Protein 4I3F (pdb70)

Nearest PDB structures (foldseek):
  4i3f-assembly1_A  TM=1.004E+00  e=1.328E-62  Cycloclasticus sp. P1
  1iuo-assembly1_A  TM=9.550E-01  e=7.834E-30  Pseudomonas fluorescens
  2d0d-assembly1_A-2  TM=9.574E-01  e=2.561E-29  Pseudomonas fluorescens
  1c4x-assembly1_A  TM=9.479E-01  e=3.246E-29  Rhodococcus jostii RHA1
  1ehy-assembly2_B  TM=7.439E-01  e=4.526E-16  Agrobacterium tumefaciens

Radius of gyration: 17.18 Å; Cα contacts (8 Å, |Δi|>4): 608; chains: 1; bounding box: 47×42×42 Å

CATH classification: 3.40.50.1820

Organism: Cycloclasticus sp. (strain P1) (NCBI:txid385025)

Foldseek 3Di:
DKDWDWDDQPPWTKIKIKALQVADAAEEEEEAQFQQDFQCVQCVLLHVLLSVHHIYITIGFELHDPNDDPDFAFAQLVSLVRRLSRVVSVCVRVVQQAHAYEAAADRLLSVLVNCLPPVRRYAEYEYFLYQAADDDFFPLQQCGLVVVVPPDLVSSLVNQCQQWLHSCLVDDDSSVVSVVSRVSSPDCSRPVNSCRNQVVGRNSNSVSSHDDLVSLLPSAHQYEYEYECSERGRHPVRSVVSPVRHPRYDYYYDYSTYRSNCSRVVVVVSVVVSCVVVCVPPD

Solvent-accessible surface area: 11330 Å² total; per-residue (Å²): 122,76,97,76,45,104,30,132,0,46,80,20,84,0,36,0,1,11,5,13,57,119,76,152,45,7,0,0,1,0,0,2,8,13,14,18,8,43,0,56,47,5,0,85,88,1,2,85,49,1,16,107,76,16,22,0,0,0,0,4,0,0,1,5,15,121,0,46,23,81,94,56,38,93,19,8,55,96,0,2,72,31,0,3,84,2,0,11,32,0,0,83,51,69,69,23,113,87,0,10,0,0,0,0,6,0,0,0,0,0,0,0,9,0,3,47,101,45,63,96,23,7,81,31,0,0,0,0,0,0,0,0,0,67,30,80,58,31,94,0,7,44,89,3,10,41,7,12,143,115,39,42,104,124,30,4,50,66,3,6,35,75,12,9,98,58,38,77,85,37,30,167,77,31,54,41,41,1,36,139,87,37,112,56,3,58,93,90,97,9,66,107,17,4,63,10,0,8,61,43,19,5,131,146,0,0,63,30,0,45,6,58,68,104,62,0,71,114,2,74,19,78,0,5,0,0,0,0,117,57,18,54,4,0,33,33,109,2,0,102,52,0,60,111,58,3,81,58,18,75,58,72,48,21,70,97,0,2,4,32,0,1,13,16,50,60,163,47,1,10,49,24,1,37,61,3,12,63,22,120,78,81,192

InterPro domains:
  IPR000073 Alpha/beta hydrolase fold-1 [PF00561] (26-264)
  IPR000073 Alpha/beta hydrolase fold-1 [PR00111] (52-67)
  IPR000073 Alpha/beta hydrolase fold-1 [PR00111] (100-113)
  IPR000073 Alpha/beta hydrolase fold-1 [PR00111] (114-127)
  IPR000073 Alpha/beta hydrolase fold-1 [PR00111] (222-236)
  IPR029058 Alpha/Beta hydrolase fold [G3DSA:3.40.50.1820] (1-282)
  IPR029058 Alpha/Beta hydrolase fold [SSF53474] (4-276)
  IPR050266 AB hydrolase superfamily [PTHR43798] (18-277)

Secondary structure (DSSP, 8-state):
--EEEEEEETTEEEEEEEE-TT-SSEEEEE---STT--HHHHHTTHHHHHTTTSEEEEEPPTTSTT---SS--SSHHHHHHHHHHHHHHHHHHTT-S-EEEEEETHHHHHHHHHHHH-GGGEEEEEEES---S--PPPHHHHHHHTGGGS--HHHHHHHHHHT-SSGGGG-S-HHHHHHHHHHHHHSHHHHHHHHHHTTT-HHHHHHHHPPPHHHHHT--S-EEEEEETT-SSS-THHHHHHHHH-TTEEEEEESS--S-HHHHTHHHHHHHHHHHHHTTT--

B-factor: mean 22.54, std 12.84, range [6.07, 80.58]

Sequence (283 aa):
GMQTSNIQTGSFNTFLNEAGTDKDTSILLLHGSGPGANAMSNWQYALLPFLAEENYHCLAPDIAGFGLSQQHNCPPNGTSHWIDIWVQQQIDLLDAKGIEQTHIVGNSMMGGGVTLHLLNRHPERFKKAVLMGPVGAPFAPTEGLTKGWEFYKDPSKEEALEYLITKFLFDPSLLLGNNDIASIAAQRFDNVMKDEVRLQFEAMFSGGTKKGIDAFVLSDDELNNISHQMLVTHAREDFFIPLNNAYYLIDRIPNAQLHVFDHCGHWVQIEKKKAFNNLTKLFFDGMFDD

Structure (mmCIF, N/CA/C/O backbone):
data_4I3F
#
_entry.id   4I3F
#
_cell.length_a   81.543
_cell.length_b   49.691
_cell.length_c   67.995
_cell.angle_alpha   90.00
_cell.angle_beta   105.89
_cell.angle_gamma   90.00
#
_symmetry.space_group_name_H-M   'C 1 2 1'
#
loop_
_entity.id
_entity.type
_entity.pdbx_description
1 polymer 'serine hydrolase CCSP0084'
2 non-polymer 'CHLORIDE ION'
3 non-polymer 'SODIUM ION'
4 non-polymer DI(HYDROXYETHYL)ETHER
5 water water
#
loop_
_atom_site.group_PDB
_atom_site.id
_atom_site.type_symbol
_atom_site.label_atom_id
_atom_site.label_alt_id
_atom_site.label_comp_id
_atom_site.label_asym_id
_atom_site.label_entity_id
_atom_site.label_seq_id
_atom_site.pdbx_PDB_ins_code
_atom_site.Cartn_x
_atom_site.Cartn_y
_atom_site.Cartn_z
_atom_site.occupancy
_atom_site.B_iso_or_equiv
_atom_site.auth_seq_id
_atom_site.auth_comp_id
_atom_site.auth_asym_id
_atom_site.auth_atom_id
_atom_site.pdbx_PDB_model_num
ATOM 1 N N . GLY A 1 21 ? -27.371 14.616 16.807 1.00 45.70 0 GLY A N 1
ATOM 2 C CA . GLY A 1 21 ? -25.989 14.283 17.100 1.00 46.05 0 GLY A CA 1
ATOM 3 C C . GLY A 1 21 ? -25.590 12.968 16.459 1.00 45.08 0 GLY A C 1
ATOM 4 O O . GLY A 1 21 ? -24.487 12.462 16.681 1.00 50.66 0 GLY A O 1
ATOM 5 N N . MET A 1 22 ? -26.498 12.400 15.672 1.00 41.67 1 MET A N 1
ATOM 6 C CA . MET A 1 22 ? -26.213 11.157 14.966 1.00 42.10 1 MET A CA 1
ATOM 7 C C . MET A 1 22 ? -26.853 11.153 13.585 1.00 44.80 1 MET A C 1
ATOM 8 O O . MET A 1 22 ? -27.998 11.576 13.416 1.00 47.65 1 MET A O 1
ATOM 13 N N . GLN A 1 23 ? -26.104 10.666 12.602 1.00 33.10 2 GLN A N 1
ATOM 14 C CA . GLN A 1 23 ? -26.568 10.630 11.229 1.00 30.92 2 GLN A CA 1
ATOM 15 C C . GLN A 1 23 ? -26.803 9.185 10.817 1.00 24.55 2 GLN A C 1
ATOM 16 O O . GLN A 1 23 ? -26.125 8.275 11.286 1.00 28.33 2 GLN A O 1
ATOM 22 N N . THR A 1 24 ? -27.781 8.977 9.947 1.00 22.76 3 THR A N 1
ATOM 23 C CA . THR A 1 24 ? -27.978 7.676 9.336 1.00 18.94 3 THR A CA 1
ATOM 24 C C . THR A 1 24 ? -27.895 7.831 7.825 1.00 23.86 3 THR A C 1
ATOM 25 O O . THR A 1 24 ? -28.171 8.906 7.278 1.00 24.28 3 THR A O 1
ATOM 29 N N . SER A 1 25 ? -27.500 6.758 7.154 1.00 18.14 4 SER A N 1
ATOM 30 C CA . SER A 1 25 ? -27.461 6.747 5.703 1.00 19.35 4 SER A CA 1
ATOM 31 C C . SER A 1 25 ? -27.605 5.312 5.233 1.00 21.18 4 SER A C 1
ATOM 32 O O . SER A 1 25 ? -27.453 4.373 6.014 1.00 21.21 4 SER A O 1
ATOM 35 N N . ASN A 1 26 ? -27.942 5.151 3.961 1.00 21.59 5 ASN A N 1
ATOM 36 C CA . ASN A 1 26 ? -27.910 3.857 3.316 1.00 22.85 5 ASN A CA 1
ATOM 37 C C . ASN A 1 26 ? -26.807 3.921 2.284 1.00 25.89 5 ASN A C 1
ATOM 38 O O . ASN A 1 26 ? -26.813 4.791 1.407 1.00 33.03 5 ASN A O 1
ATOM 43 N N . ILE A 1 27 ? -25.842 3.019 2.401 1.00 21.90 6 ILE A N 1
ATOM 44 C CA . ILE A 1 27 ? -24.650 3.102 1.580 1.00 20.35 6 ILE A CA 1
ATOM 45 C C . ILE A 1 27 ? -24.407 1.778 0.864 1.00 17.52 6 ILE A C 1
ATOM 46 O O . ILE A 1 27 ? -24.512 0.707 1.463 1.00 16.06 6 ILE A O 1
ATOM 51 N N . GLN A 1 28 ? -24.120 1.856 -0.431 1.00 18.26 7 GLN A N 1
ATOM 52 C CA . GLN A 1 28 ? -23.925 0.644 -1.216 1.00 16.34 7 GLN A CA 1
ATOM 53 C C . GLN A 1 28 ? -22.650 -0.076 -0.794 1.00 18.51 7 GLN A C 1
ATOM 54 O O . GLN A 1 28 ? -21.565 0.503 -0.807 1.00 22.42 7 GLN A O 1
ATOM 60 N N . THR A 1 29 ? -22.784 -1.343 -0.414 1.00 16.07 8 THR A N 1
ATOM 61 C CA . THR A 1 29 ? -21.632 -2.149 -0.049 1.00 14.16 8 THR A CA 1
ATOM 62 C C . THR A 1 29 ? -21.708 -3.428 -0.857 1.00 15.69 8 THR A C 1
ATOM 63 O O . THR A 1 29 ? -22.362 -4.394 -0.448 1.00 14.99 8 THR A O 1
ATOM 67 N N . GLY A 1 30 ? -21.059 -3.425 -2.015 1.00 17.38 9 GLY A N 1
ATOM 68 C CA . GLY A 1 30 ? -21.144 -4.559 -2.917 1.00 17.86 9 GLY A CA 1
ATOM 69 C C . GLY A 1 30 ? -22.528 -4.684 -3.530 1.00 20.95 9 GLY A C 1
ATOM 70 O O . GLY A 1 30 ? -23.048 -3.720 -4.087 1.00 18.10 9 GLY A O 1
ATOM 71 N N . SER A 1 31 ? -23.131 -5.866 -3.404 1.00 15.99 10 SER A N 1
ATOM 72 C CA . SER A 1 31 ? -24.373 -6.171 -4.101 1.00 17.85 10 SER A CA 1
ATOM 73 C C . SER A 1 31 ? -25.624 -5.742 -3.335 1.00 15.23 10 SER A C 1
ATOM 74 O O . SER A 1 31 ? -26.745 -5.947 -3.812 1.00 15.96 10 SER A O 1
ATOM 77 N N . PHE A 1 32 ? -25.449 -5.150 -2.156 1.00 14.30 11 PHE A N 1
ATOM 78 C CA . PHE A 1 32 ? -26.598 -4.734 -1.357 1.00 15.76 11 PHE A CA 1
ATOM 79 C C . PHE A 1 32 ? -26.306 -3.430 -0.626 1.00 15.53 11 PHE A C 1
ATOM 80 O O . PHE A 1 32 ? -25.155 -2.994 -0.573 1.00 16.76 11 PHE A O 1
ATOM 88 N N . ASN A 1 33 ? -27.337 -2.815 -0.049 1.00 15.51 12 ASN A N 1
ATOM 89 C CA . ASN A 1 33 ? -27.138 -1.597 0.739 1.00 18.03 12 ASN A CA 1
ATOM 90 C C . ASN A 1 33 ? -26.973 -1.854 2.225 1.00 16.86 12 ASN A C 1
ATOM 91 O O . ASN A 1 33 ? -27.660 -2.703 2.796 1.00 16.23 12 ASN A O 1
ATOM 96 N N . THR A 1 34 ? -26.071 -1.099 2.846 1.00 12.46 13 THR A N 1
ATOM 97 C CA . THR A 1 34 ? -25.870 -1.166 4.289 1.00 13.79 13 THR A CA 1
ATOM 98 C C . THR A 1 34 ? -26.489 0.039 4.989 1.00 16.05 13 THR A C 1
ATOM 99 O O . THR A 1 34 ? -26.240 1.181 4.606 1.00 17.40 13 THR A O 1
ATOM 103 N N . PHE A 1 35 ? -27.306 -0.215 6.011 1.00 14.81 14 PHE A N 1
ATOM 104 C CA . PHE A 1 35 ? -27.820 0.877 6.826 1.00 15.76 14 PHE A CA 1
ATOM 105 C C . PHE A 1 35 ? -26.744 1.240 7.836 1.00 14.99 14 PHE A C 1
ATOM 106 O O . PHE A 1 35 ? -26.230 0.371 8.540 1.00 12.81 14 PHE A O 1
ATOM 114 N N . LEU A 1 36 ? -26.392 2.520 7.890 1.00 15.95 15 LEU A N 1
ATOM 115 C CA . LEU A 1 36 ? -25.254 2.956 8.683 1.00 15.24 15 LEU A CA 1
ATOM 116 C C . LEU A 1 36 ? -25.624 4.042 9.684 1.00 14.16 15 LEU A C 1
ATOM 117 O O . LEU A 1 36 ? -26.255 5.035 9.333 1.00 19.02 15 LEU A O 1
ATOM 122 N N . ASN A 1 37 ? -25.244 3.840 10.939 1.00 16.71 16 ASN A N 1
ATOM 123 C CA . ASN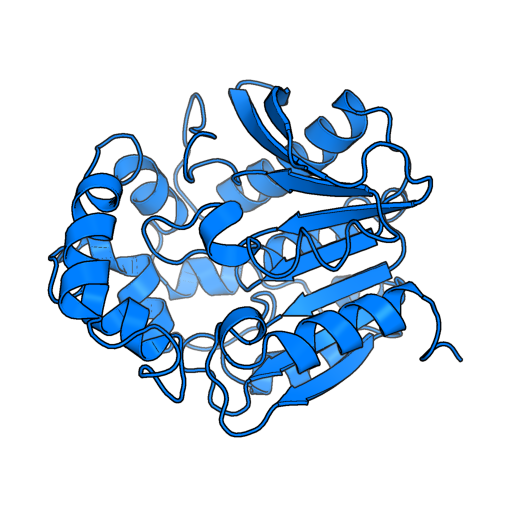 A 1 37 ? -25.285 4.919 11.923 1.00 19.65 16 ASN A CA 1
ATOM 124 C C . ASN A 1 37 ? -23.888 5.523 12.099 1.00 16.36 16 ASN A C 1
ATOM 125 O O . ASN A 1 37 ? -22.905 4.789 12.172 1.00 15.42 16 ASN A O 1
ATOM 130 N N . GLU A 1 38 ? -23.808 6.850 12.164 1.00 14.73 17 GLU A N 1
ATOM 131 C CA . GLU A 1 38 ? -22.534 7.537 12.369 1.00 17.65 17 GLU A CA 1
ATOM 132 C C . GLU A 1 38 ? -22.637 8.627 13.427 1.00 18.61 17 GLU A C 1
ATOM 133 O O . GLU A 1 38 ? -23.663 9.288 13.558 1.00 20.17 17 GLU A O 1
ATOM 139 N N . ALA A 1 39 ? -21.554 8.845 14.159 1.00 18.40 18 ALA A N 1
ATOM 140 C CA . ALA A 1 39 ? -21.473 10.008 15.039 1.00 18.84 18 ALA A CA 1
ATOM 141 C C . ALA A 1 39 ? -20.020 10.455 15.102 1.00 19.23 18 ALA A C 1
ATOM 142 O O . ALA A 1 39 ? -19.125 9.680 14.754 1.00 19.23 18 ALA A O 1
ATOM 144 N N . GLY A 1 40 ? -19.791 11.689 15.545 1.00 21.14 19 GLY A N 1
ATOM 145 C CA . GLY A 1 40 ? -18.444 12.221 15.647 1.00 20.65 19 GLY A CA 1
ATOM 146 C C . GLY A 1 40 ? -17.761 12.273 14.293 1.00 21.09 19 GLY A C 1
ATOM 147 O O . GLY A 1 40 ? -16.564 12.016 14.182 1.00 19.97 19 GLY A O 1
ATOM 148 N N . THR A 1 41 ? -18.517 12.631 13.259 1.00 23.46 20 THR A N 1
ATOM 149 C CA . THR A 1 41 ? -18.009 12.548 11.894 1.00 20.62 20 THR A CA 1
ATOM 150 C C . THR A 1 41 ? -16.878 13.536 11.602 1.00 24.44 20 THR A C 1
ATOM 151 O O . THR A 1 41 ? -16.178 13.403 10.597 1.00 28.98 20 THR A O 1
ATOM 155 N N . ASP A 1 42 ? -16.693 14.509 12.488 1.00 21.54 21 ASP A N 1
ATOM 156 C CA . ASP A 1 42 ? -15.620 15.483 12.336 1.00 28.40 21 ASP A CA 1
ATOM 157 C C . ASP A 1 42 ? -14.296 15.013 12.949 1.00 31.41 21 ASP A C 1
ATOM 158 O O . ASP A 1 42 ? -13.262 15.664 12.773 1.00 30.49 21 ASP A O 1
ATOM 163 N N . LYS A 1 43 ? -14.329 13.883 13.656 1.00 23.56 22 LYS A N 1
ATOM 164 C CA . LYS A 1 43 ? -13.135 13.375 14.344 1.00 24.46 22 LYS A CA 1
ATOM 165 C C . LYS A 1 43 ? -12.174 12.646 13.397 1.00 25.37 22 LYS A C 1
ATOM 166 O O . LYS A 1 43 ? -12.590 12.084 12.383 1.00 28.44 22 LYS A O 1
ATOM 172 N N . ASP A 1 44 ? -10.890 12.640 13.749 1.00 28.43 23 ASP A N 1
ATOM 173 C CA . ASP A 1 44 ? -9.852 12.123 12.859 1.00 26.24 23 ASP A CA 1
ATOM 174 C C . ASP A 1 44 ? -9.670 10.605 12.920 1.00 26.92 23 ASP A C 1
ATOM 175 O O . ASP A 1 44 ? -9.300 9.977 11.929 1.00 26.19 23 ASP A O 1
ATOM 180 N N . THR A 1 45 ? -9.927 10.011 14.080 1.00 18.58 24 THR A N 1
ATOM 181 C CA . THR A 1 45 ? -9.727 8.573 14.243 1.00 14.19 24 THR A CA 1
ATOM 182 C C . THR A 1 45 ? -11.086 7.895 14.364 1.00 16.90 24 THR A C 1
ATOM 183 O O . THR A 1 45 ? -11.973 8.397 15.062 1.00 16.46 24 THR A O 1
ATOM 187 N N . SER A 1 46 ? -11.259 6.768 13.680 1.00 14.94 25 SER A N 1
ATOM 188 C CA . SER A 1 46 ? -12.564 6.110 13.654 1.00 12.87 25 SER A CA 1
ATOM 189 C C . SER A 1 46 ? -12.631 4.823 14.471 1.00 14.93 25 SER A C 1
ATOM 190 O O . SER A 1 46 ? -11.609 4.193 14.755 1.00 12.73 25 SER A O 1
ATOM 193 N N . ILE A 1 47 ? -13.856 4.459 14.860 1.00 12.55 26 ILE A N 1
ATOM 194 C CA . ILE A 1 47 ? -14.146 3.172 15.483 1.00 9.46 26 ILE A CA 1
ATOM 195 C C . ILE A 1 47 ? -15.326 2.563 14.735 1.00 10.60 26 ILE A C 1
ATOM 196 O O . ILE A 1 47 ? -16.357 3.221 14.557 1.00 11.82 26 ILE A O 1
ATOM 201 N N . LEU A 1 48 ? -15.157 1.324 14.276 1.00 9.00 27 LEU A N 1
ATOM 202 C CA . LEU A 1 48 ? -16.228 0.567 13.629 1.00 9.63 27 LEU A CA 1
ATOM 203 C C . LEU A 1 48 ? -16.794 -0.373 14.684 1.00 11.64 27 LEU A C 1
ATOM 204 O O . LEU A 1 48 ? -16.052 -1.164 15.265 1.00 12.55 27 LEU A O 1
ATOM 209 N N . LEU A 1 49 ? -18.097 -0.279 14.947 1.00 9.63 28 LEU A N 1
ATOM 210 C CA . LEU A 1 49 ? -18.719 -1.098 15.989 1.00 7.60 28 LEU A CA 1
ATOM 211 C C . LEU A 1 49 ? -19.640 -2.131 15.361 1.00 10.95 28 LEU A C 1
ATOM 212 O O . LEU A 1 49 ? -20.552 -1.781 14.602 1.00 12.48 28 LEU A O 1
ATOM 217 N N . LEU A 1 50 ? -19.408 -3.399 15.686 1.00 8.05 29 LEU A N 1
ATOM 218 C CA . LEU A 1 50 ? -20.153 -4.500 15.069 1.00 10.94 29 LEU A CA 1
ATOM 219 C C . LEU A 1 50 ? -21.004 -5.214 16.112 1.00 11.32 29 LEU A C 1
ATOM 220 O O . LEU A 1 50 ? -20.481 -5.778 17.085 1.00 11.40 29 LEU A O 1
ATOM 225 N N . HIS A 1 51 ? -22.320 -5.187 15.904 1.00 9.76 30 HIS A N 1
ATOM 226 C CA . HIS A 1 51 ? -23.291 -5.711 16.866 1.00 8.83 30 HIS A CA 1
ATOM 227 C C . HIS A 1 51 ? -23.371 -7.247 16.917 1.00 10.69 30 HIS A C 1
ATOM 228 O O . HIS A 1 51 ? -22.715 -7.933 16.130 1.00 11.00 30 HIS A O 1
ATOM 235 N N . GLY A 1 52 ? -24.162 -7.771 17.856 1.00 10.62 31 GLY A N 1
ATOM 236 C CA . GLY A 1 52 ? -24.291 -9.208 18.062 1.00 14.83 31 GLY A CA 1
ATOM 237 C C . GLY A 1 52 ? -25.413 -9.864 17.279 1.00 17.14 31 GLY A C 1
ATOM 238 O O . GLY A 1 52 ? -25.936 -9.281 16.330 1.00 15.09 31 GLY A O 1
ATOM 239 N N . SER A 1 53 ? -25.797 -11.077 17.669 1.00 14.60 32 SER A N 1
ATOM 240 C CA . SER A 1 53 ? -26.758 -11.834 16.874 1.00 11.86 32 SER A CA 1
ATOM 241 C C . SER A 1 53 ? -28.008 -12.282 17.635 1.00 17.58 32 SER A C 1
ATOM 242 O O . SER A 1 53 ? -28.536 -13.370 17.383 1.00 19.87 32 SER A O 1
ATOM 245 N N . GLY A 1 54 ? -28.492 -11.453 18.554 1.00 18.90 33 GLY A N 1
ATOM 246 C CA . GLY A 1 54 ? -29.797 -11.713 19.135 1.00 22.90 33 GLY A CA 1
ATOM 247 C C . GLY A 1 54 ? -30.829 -11.606 18.025 1.00 25.25 33 GLY A C 1
ATOM 248 O O . GLY A 1 54 ? -30.606 -10.896 17.049 1.00 19.68 33 GLY A O 1
ATOM 249 N N . PRO A 1 55 ? -31.943 -12.343 18.133 1.00 29.14 34 PRO A N 1
ATOM 250 C CA . PRO A 1 55 ? -32.989 -12.140 17.124 1.00 24.07 34 PRO A CA 1
ATOM 251 C C . PRO A 1 55 ? -33.439 -10.677 17.083 1.00 25.83 34 PRO A C 1
ATOM 252 O O . PRO A 1 55 ? -33.627 -10.053 18.130 1.00 23.11 34 PRO A O 1
ATOM 256 N N . GLY A 1 56 ? -33.576 -10.119 15.887 1.00 21.42 35 GLY A N 1
ATOM 257 C CA . GLY A 1 56 ? -33.950 -8.722 15.773 1.00 24.43 35 GLY A CA 1
ATOM 258 C C . GLY A 1 56 ? -32.817 -7.765 16.083 1.00 21.77 35 GLY A C 1
ATOM 259 O O . GLY A 1 56 ? -33.035 -6.559 16.194 1.00 20.88 35 GLY A O 1
ATOM 260 N N . ALA A 1 57 ? -31.604 -8.294 16.228 1.00 16.85 36 ALA A N 1
ATOM 261 C CA . ALA A 1 57 ? -30.442 -7.446 16.489 1.00 17.28 36 ALA A CA 1
ATOM 262 C C . ALA A 1 57 ? -30.236 -6.404 15.393 1.00 16.35 36 ALA A C 1
ATOM 263 O O . ALA A 1 57 ? -30.518 -6.658 14.219 1.00 15.79 36 ALA A O 1
ATOM 265 N N . ASN A 1 58 ? -29.753 -5.233 15.795 1.00 14.59 37 ASN A N 1
ATOM 266 C CA . ASN A 1 58 ? -29.296 -4.212 14.854 1.00 14.65 37 ASN A CA 1
ATOM 267 C C . ASN A 1 58 ? -28.243 -3.342 15.532 1.00 20.98 37 ASN A C 1
ATOM 268 O O . ASN A 1 58 ? -27.929 -3.553 16.708 1.00 16.39 37 ASN A O 1
ATOM 273 N N . ALA A 1 59 ? -27.689 -2.381 14.803 1.00 13.73 38 ALA A N 1
ATOM 274 C CA . ALA A 1 59 ? -26.609 -1.555 15.342 1.00 13.30 38 ALA A CA 1
ATOM 275 C C . ALA A 1 59 ? -27.047 -0.780 16.577 1.00 17.41 38 ALA A C 1
ATOM 276 O O . ALA A 1 59 ? -26.400 -0.829 17.620 1.00 15.83 38 ALA A O 1
ATOM 278 N N . MET A 1 60 ? -28.148 -0.050 16.464 1.00 13.54 39 MET A N 1
ATOM 279 C CA . MET A 1 60 ? -28.529 0.840 17.548 1.00 14.61 39 MET A CA 1
ATOM 280 C C . MET A 1 60 ? -28.933 0.115 18.828 1.00 20.76 39 MET A C 1
ATOM 281 O O . MET A 1 60 ? -28.675 0.622 19.917 1.00 19.28 39 MET A O 1
ATOM 286 N N . SER A 1 61 ? -29.550 -1.064 18.715 1.00 15.76 40 SER A N 1
ATOM 287 C CA . SER A 1 61 ? -29.976 -1.785 19.924 1.00 16.86 40 SER A CA 1
ATOM 288 C C . SER A 1 61 ? -28.756 -2.160 20.764 1.00 18.08 40 SER A C 1
ATOM 289 O O . SER A 1 61 ? -28.826 -2.200 21.997 1.00 20.68 40 SER A O 1
ATOM 292 N N . ASN A 1 62 ? -27.637 -2.402 20.092 1.00 14.65 41 ASN A N 1
ATOM 293 C CA . ASN A 1 62 ? -26.385 -2.715 20.761 1.00 12.98 41 ASN A CA 1
ATOM 294 C C . ASN A 1 62 ? -25.642 -1.474 21.227 1.00 14.70 41 ASN A C 1
ATOM 295 O O . ASN A 1 62 ? -25.149 -1.429 22.352 1.00 14.51 41 ASN A O 1
ATOM 300 N N . TRP A 1 63 ? -25.558 -0.468 20.356 1.00 11.82 42 TRP A N 1
ATOM 301 C CA . TRP A 1 63 ? -24.565 0.591 20.538 1.00 10.75 42 TRP A CA 1
ATOM 302 C C . TRP A 1 63 ? -25.120 1.970 20.883 1.00 12.63 42 TRP A C 1
ATOM 303 O O . TRP A 1 63 ? -24.362 2.939 20.927 1.00 15.65 42 TRP A O 1
ATOM 314 N N . GLN A 1 64 ? -26.416 2.073 21.171 1.00 15.09 43 GLN A N 1
ATOM 315 C CA . GLN A 1 64 ? -27.004 3.392 21.411 1.00 18.84 43 GLN A CA 1
ATOM 316 C C . GLN A 1 64 ? -26.425 4.126 22.621 1.00 17.26 43 GLN A C 1
ATOM 317 O O . GLN A 1 64 ? -26.540 5.345 22.717 1.00 16.77 43 GLN A O 1
ATOM 323 N N . TYR A 1 65 ? -25.808 3.399 23.546 1.00 17.01 44 TYR A N 1
ATOM 324 C CA . TYR A 1 65 ? -25.215 4.041 24.716 1.00 15.85 44 TYR A CA 1
ATOM 325 C C . TYR A 1 65 ? -23.742 4.365 24.514 1.00 14.82 44 TYR A C 1
ATOM 326 O O . TYR A 1 65 ? -23.224 5.348 25.060 1.00 23.76 44 TYR A O 1
ATOM 335 N N . ALA A 1 66 ? -23.071 3.527 23.741 1.00 12.92 45 ALA A N 1
ATOM 336 C CA . ALA A 1 66 ? -21.647 3.679 23.487 1.00 13.36 45 ALA A CA 1
ATOM 337 C C . ALA A 1 66 ? -21.368 4.791 22.483 1.00 20.83 45 ALA A C 1
ATOM 338 O O . ALA A 1 66 ? -20.380 5.511 22.615 1.00 18.68 45 ALA A O 1
ATOM 340 N N A LEU A 1 67 ? -22.242 4.925 21.486 0.50 18.94 46 LEU A N 1
ATOM 341 N N B LEU A 1 67 ? -22.249 4.934 21.495 0.50 18.77 46 LEU A N 1
ATOM 342 C CA A LEU A 1 67 ? -22.041 5.895 20.404 0.50 20.88 46 LEU A CA 1
ATOM 343 C CA B LEU A 1 67 ? -22.034 5.893 20.408 0.50 20.84 46 LEU A CA 1
ATOM 344 C C A LEU A 1 67 ? -21.883 7.348 20.865 0.50 20.97 46 LEU A C 1
ATOM 345 C C B LEU A 1 67 ? -21.895 7.357 20.847 0.50 21.06 46 LEU A C 1
ATOM 346 O O A LEU A 1 67 ? -20.903 7.991 20.493 0.50 21.57 46 LEU A O 1
ATOM 347 O O B LEU A 1 67 ? -20.942 8.017 20.442 0.50 22.01 46 LEU A O 1
ATOM 356 N N . PRO A 1 68 ? -22.836 7.874 21.664 1.00 25.16 47 PRO A N 1
ATOM 357 C CA . PRO A 1 68 ? -22.692 9.277 22.074 1.00 26.99 47 PRO A CA 1
ATOM 358 C C . PRO A 1 68 ? -21.444 9.497 22.902 1.00 30.24 47 PRO A C 1
ATOM 359 O O . PRO A 1 68 ? -20.819 10.554 22.798 1.00 23.77 47 PRO A O 1
ATOM 363 N N . PHE A 1 69 ? -21.089 8.508 23.717 1.00 23.21 48 PHE A N 1
ATOM 364 C CA . PHE A 1 69 ? -19.928 8.637 24.582 1.00 17.98 48 PHE A CA 1
ATOM 365 C C . PHE A 1 69 ? -18.644 8.658 23.766 1.00 19.06 48 PHE A C 1
ATOM 366 O O . PHE A 1 69 ? -17.815 9.559 23.929 1.00 23.92 48 PHE A O 1
ATOM 374 N N . LEU A 1 70 ? -18.482 7.666 22.894 1.00 17.77 49 LEU A N 1
ATOM 375 C CA . LEU A 1 70 ? -17.266 7.545 22.094 1.00 14.97 49 LEU A CA 1
ATOM 376 C C . LEU A 1 70 ? -17.153 8.677 21.073 1.00 19.04 49 LEU A C 1
ATOM 377 O O . LEU A 1 70 ? -16.051 9.116 20.738 1.00 18.22 49 LEU A O 1
ATOM 382 N N . ALA A 1 71 ? -18.296 9.169 20.602 1.00 18.81 50 ALA A N 1
ATOM 383 C CA . ALA A 1 71 ? -18.298 10.231 19.596 1.00 25.82 50 ALA A CA 1
ATOM 384 C C . ALA A 1 71 ? -17.718 11.559 20.073 1.00 23.13 50 ALA A C 1
ATOM 385 O O . ALA A 1 71 ? -17.446 12.433 19.251 1.00 24.76 50 ALA A O 1
ATOM 387 N N . GLU A 1 72 ? -17.541 11.737 21.382 1.00 23.89 51 GLU A N 1
ATOM 388 C CA A GLU A 1 72 ? -16.902 12.938 21.915 0.50 27.71 51 GLU A CA 1
ATOM 389 C CA B GLU A 1 72 ? -16.915 12.960 21.870 0.50 27.40 51 GLU A CA 1
ATOM 390 C C . GLU A 1 72 ? -15.462 13.042 21.416 1.00 24.85 51 GLU A C 1
ATOM 391 O O . GLU A 1 72 ? -14.885 14.124 21.368 1.00 29.94 51 GLU A O 1
ATOM 402 N N . ASN A 1 73 ? -14.878 11.901 21.061 1.00 22.19 52 ASN A N 1
ATOM 403 C CA . ASN A 1 73 ? -13.475 11.874 20.674 1.00 20.47 52 ASN A CA 1
ATOM 404 C C . ASN A 1 73 ? -13.178 11.033 19.437 1.00 19.19 52 ASN A C 1
ATOM 405 O O . ASN A 1 73 ? -12.083 11.116 18.867 1.00 21.03 52 ASN A O 1
ATOM 410 N N . TYR A 1 74 ? -14.150 10.232 19.009 1.00 16.45 53 TYR A N 1
ATOM 411 C CA . TYR A 1 74 ? -13.938 9.317 17.889 1.00 16.10 53 TYR A CA 1
ATOM 412 C C . TYR A 1 74 ? -15.047 9.384 16.852 1.00 17.89 53 TYR A C 1
ATOM 413 O O . TYR A 1 74 ? -16.207 9.636 17.187 1.00 16.53 53 TYR A O 1
ATOM 422 N N . HIS A 1 75 ? -14.680 9.157 15.591 1.00 17.30 54 HIS A N 1
ATOM 423 C CA . HIS A 1 75 ? -15.652 8.996 14.516 1.00 14.87 54 HIS A CA 1
ATOM 424 C C . HIS A 1 75 ? -16.197 7.585 14.584 1.00 13.44 54 HIS A C 1
ATOM 425 O O . HIS A 1 75 ? -15.488 6.625 14.286 1.00 15.49 54 HIS A O 1
ATOM 432 N N . CYS A 1 76 ? -17.460 7.448 14.976 1.00 14.88 55 CYS A N 1
ATOM 433 C CA . CYS A 1 76 ? -18.056 6.126 15.136 1.00 14.99 55 CYS A CA 1
ATOM 434 C C . CYS A 1 76 ? -18.893 5.717 13.936 1.00 13.12 55 CYS A C 1
ATOM 435 O O . CYS A 1 76 ? -19.731 6.488 13.469 1.00 15.77 55 CYS A O 1
ATOM 438 N N . LEU A 1 77 ? -18.665 4.495 13.452 1.00 14.45 56 LEU A N 1
ATOM 439 C CA . LEU A 1 77 ? -19.488 3.903 12.406 1.00 13.57 56 LEU A CA 1
ATOM 440 C C . LEU A 1 77 ? -20.097 2.617 12.963 1.00 9.81 56 LEU A C 1
ATOM 441 O O . LEU A 1 77 ? -19.373 1.730 13.413 1.00 11.96 56 LEU A O 1
ATOM 446 N N . ALA A 1 78 ? -21.426 2.530 12.955 1.00 11.35 57 ALA A N 1
ATOM 447 C CA . ALA A 1 78 ? -22.118 1.348 13.477 1.00 9.34 57 ALA A CA 1
ATOM 448 C C . ALA A 1 78 ? -23.160 0.876 12.477 1.00 9.93 57 ALA A C 1
ATOM 449 O O . ALA A 1 78 ? -24.290 1.366 12.471 1.00 12.57 57 ALA A O 1
ATOM 451 N N . PRO A 1 79 ? -22.782 -0.066 11.608 1.00 10.58 58 PRO A N 1
ATOM 452 C CA . PRO A 1 79 ? -23.739 -0.519 10.594 1.00 12.47 58 PRO A CA 1
ATOM 453 C C . PRO A 1 79 ? -24.627 -1.660 11.081 1.00 10.77 58 PRO A C 1
ATOM 454 O O . PRO A 1 79 ? -24.227 -2.415 11.976 1.00 9.93 58 PRO A O 1
ATOM 458 N N . ASP A 1 80 ? -25.816 -1.781 10.496 1.00 13.26 59 ASP A N 1
ATOM 459 C CA . ASP A 1 80 ? -26.558 -3.031 10.590 1.00 10.99 59 ASP A CA 1
ATOM 460 C C . ASP A 1 80 ? -25.768 -4.036 9.762 1.00 13.63 59 ASP A C 1
ATOM 461 O O . ASP A 1 80 ? -25.439 -3.788 8.598 1.00 12.33 59 ASP A O 1
ATOM 466 N N . ILE A 1 81 ? -25.439 -5.163 10.375 1.00 13.89 60 ILE A N 1
ATOM 467 C CA . ILE A 1 81 ? -24.647 -6.188 9.713 1.00 10.92 60 ILE A CA 1
ATOM 468 C C . ILE A 1 81 ? -25.559 -6.906 8.722 1.00 15.05 60 ILE A C 1
ATOM 469 O O . ILE A 1 81 ? -26.769 -6.998 8.937 1.00 11.87 60 ILE A O 1
ATOM 474 N N . ALA A 1 82 ? -24.989 -7.367 7.610 1.00 11.39 61 ALA A N 1
ATOM 475 C CA . ALA A 1 82 ? -25.782 -7.937 6.527 1.00 10.32 61 ALA A CA 1
ATOM 476 C C . ALA A 1 82 ? -26.712 -9.029 7.043 1.00 10.56 61 ALA A C 1
ATOM 477 O O . ALA A 1 82 ? -26.308 -9.873 7.853 1.00 13.47 61 ALA A O 1
ATOM 479 N N . GLY A 1 83 ? -27.964 -8.983 6.603 1.00 10.44 62 GLY A N 1
ATOM 480 C CA . GLY A 1 83 ? -28.960 -9.933 7.062 1.00 15.60 62 GLY A CA 1
ATOM 481 C C . GLY A 1 83 ? -29.712 -9.467 8.294 1.00 14.65 62 GLY A C 1
ATOM 482 O O . GLY A 1 83 ? -30.728 -10.063 8.663 1.00 16.21 62 GLY A O 1
ATOM 483 N N . PHE A 1 84 ? -29.218 -8.419 8.947 1.00 13.29 63 PHE A N 1
ATOM 484 C CA . PHE A 1 84 ? -29.867 -7.898 10.156 1.00 12.52 63 PHE A CA 1
ATOM 485 C C . PHE A 1 84 ? -30.432 -6.523 9.867 1.00 15.48 63 PHE A C 1
ATOM 486 O O . PHE A 1 84 ? -29.909 -5.810 9.012 1.00 13.98 63 PHE A O 1
ATOM 494 N N . GLY A 1 85 ? -31.481 -6.147 10.594 1.00 14.27 64 GLY A N 1
ATOM 495 C CA . GLY A 1 85 ? -32.037 -4.804 10.518 1.00 21.70 64 GLY A CA 1
ATOM 496 C C . GLY A 1 85 ? -32.334 -4.340 9.109 1.00 22.15 64 GLY A C 1
ATOM 497 O O . GLY A 1 85 ? -32.997 -5.041 8.353 1.00 21.01 64 GLY A O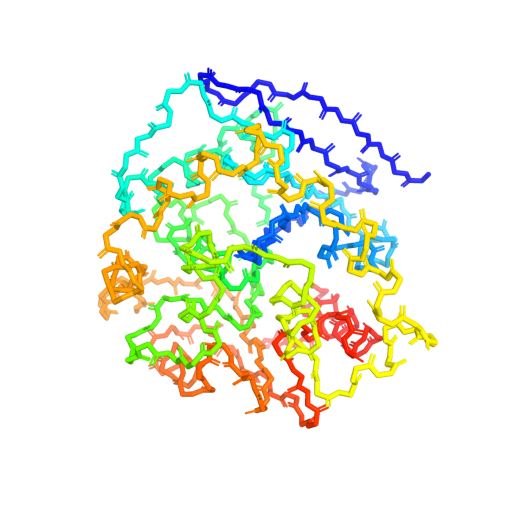 1
ATOM 498 N N . LEU A 1 86 ? -31.806 -3.175 8.747 1.00 14.24 65 LEU A N 1
ATOM 499 C CA . LEU A 1 86 ? -32.074 -2.589 7.438 1.00 17.64 65 LEU A CA 1
ATOM 500 C C . LEU A 1 86 ? -30.919 -2.819 6.464 1.00 18.92 65 LEU A C 1
ATOM 501 O O . LEU A 1 86 ? -30.753 -2.071 5.492 1.00 19.66 65 LEU A O 1
ATOM 506 N N . SER A 1 87 ? -30.130 -3.859 6.721 1.00 13.44 66 SER A N 1
ATOM 507 C CA . SER A 1 87 ? -29.080 -4.260 5.785 1.00 14.06 66 SER A CA 1
ATOM 508 C C . SER A 1 87 ? -29.353 -5.640 5.186 1.00 11.83 66 SER A C 1
ATOM 509 O O . SER A 1 87 ? -28.471 -6.507 5.169 1.00 13.28 66 SER A O 1
ATOM 512 N N . GLN A 1 88 ? -30.573 -5.842 4.696 1.00 15.87 67 GLN A N 1
ATOM 513 C CA A GLN A 1 88 ? -30.917 -7.120 4.099 0.50 17.32 67 GLN A CA 1
ATOM 514 C CA B GLN A 1 88 ? -30.963 -7.094 4.042 0.50 17.72 67 GLN A CA 1
ATOM 515 C C . GLN A 1 88 ? -30.048 -7.422 2.879 1.00 13.96 67 GLN A C 1
ATOM 516 O O . GLN A 1 88 ? -29.797 -6.560 2.039 1.00 16.69 67 GLN A O 1
ATOM 527 N N . HIS A 1 89 ? -29.582 -8.662 2.810 1.00 14.28 68 HIS A N 1
ATOM 528 C CA . HIS A 1 89 ? -28.751 -9.100 1.698 1.00 12.95 68 HIS A CA 1
ATOM 529 C C . HIS A 1 89 ? -29.636 -9.321 0.483 1.00 14.13 68 HIS A C 1
ATOM 530 O O . HIS A 1 89 ? -30.825 -9.626 0.608 1.00 17.83 68 HIS A O 1
ATOM 537 N N . ASN A 1 90 ? -29.061 -9.144 -0.701 1.00 14.55 69 ASN A N 1
ATOM 538 C CA . ASN A 1 90 ? -29.812 -9.236 -1.940 1.00 16.10 69 ASN A CA 1
ATOM 539 C C . ASN A 1 90 ? -30.072 -10.676 -2.386 1.00 16.44 69 ASN A C 1
ATOM 540 O O . ASN A 1 90 ? -30.998 -10.932 -3.160 1.00 17.58 69 ASN A O 1
ATOM 545 N N . CYS A 1 91 ? -29.252 -11.606 -1.906 1.00 17.37 70 CYS A N 1
ATOM 546 C CA . CYS A 1 91 ? -29.328 -13.010 -2.321 1.00 16.94 70 CYS A CA 1
ATOM 547 C C . CYS A 1 91 ? -28.760 -13.846 -1.176 1.00 18.93 70 CYS A C 1
ATOM 548 O O . CYS A 1 91 ? -27.670 -14.419 -1.279 1.00 17.33 70 CYS A O 1
ATOM 551 N N . PRO A 1 92 ? -29.499 -13.914 -0.061 1.00 16.31 71 PRO A N 1
ATOM 552 C CA . PRO A 1 92 ? -28.972 -14.533 1.159 1.00 14.73 71 PRO A CA 1
ATOM 553 C C . PRO A 1 92 ? -28.651 -15.998 0.939 1.00 15.39 71 PRO A C 1
ATOM 554 O O . PRO A 1 92 ? -29.495 -16.742 0.447 1.00 16.49 71 PRO A O 1
ATOM 558 N N . PRO A 1 93 ? -27.428 -16.413 1.280 1.00 16.85 72 PRO A N 1
ATOM 559 C CA . PRO A 1 93 ? -27.088 -17.832 1.153 1.00 15.67 72 PRO A CA 1
ATOM 560 C C . PRO A 1 93 ? -27.477 -18.566 2.427 1.00 18.17 72 PRO A C 1
ATOM 561 O O . PRO A 1 93 ? -27.948 -17.931 3.371 1.00 14.93 72 PRO A O 1
ATOM 565 N N . ASN A 1 94 ? -27.294 -19.883 2.451 1.00 18.76 73 ASN A N 1
ATOM 566 C CA . ASN A 1 94 ? -27.399 -20.622 3.699 1.00 18.62 73 ASN A CA 1
ATOM 567 C C . ASN A 1 94 ? -26.033 -21.116 4.150 1.00 25.75 73 ASN A C 1
ATOM 568 O O . ASN A 1 94 ? -25.148 -21.359 3.327 1.00 26.36 73 ASN A O 1
ATOM 573 N N . GLY A 1 95 ? -25.853 -21.245 5.461 1.00 20.14 74 GLY A N 1
ATOM 574 C CA . GLY A 1 95 ? -24.596 -21.726 6.007 1.00 22.24 74 GLY A CA 1
ATOM 575 C C . GLY A 1 95 ? -23.817 -20.596 6.641 1.00 18.20 74 GLY A C 1
ATOM 576 O O . GLY A 1 95 ? -23.632 -19.540 6.029 1.00 15.24 74 GLY A O 1
ATOM 577 N N . THR A 1 96 ? -23.349 -20.812 7.863 1.00 17.61 75 THR A N 1
ATOM 578 C CA . THR A 1 96 ? -22.686 -19.747 8.596 1.00 13.40 75 THR A CA 1
ATOM 579 C C . THR A 1 96 ? -21.377 -19.331 7.934 1.00 15.04 75 THR A C 1
ATOM 580 O O . THR A 1 96 ? -21.074 -18.140 7.882 1.00 16.91 75 THR A O 1
ATOM 584 N N . SER A 1 97 ? -20.621 -20.287 7.393 1.00 13.62 76 SER A N 1
ATOM 585 C CA . SER A 1 97 ? -19.325 -19.920 6.812 1.00 17.21 76 SER A CA 1
ATOM 586 C C . SER A 1 97 ? -19.491 -18.902 5.674 1.00 15.19 76 SER A C 1
ATOM 587 O O . SER A 1 97 ? -18.681 -17.983 5.520 1.00 16.07 76 SER A O 1
ATOM 590 N N . HIS A 1 98 ? -20.560 -19.054 4.900 1.00 14.44 77 HIS A N 1
ATOM 591 C CA . HIS A 1 98 ? -20.832 -18.147 3.792 1.00 16.25 77 HIS A CA 1
ATOM 592 C C . HIS A 1 98 ? -21.286 -16.776 4.251 1.00 17.77 77 HIS A C 1
ATOM 593 O O . HIS A 1 98 ? -21.018 -15.774 3.584 1.00 17.21 77 HIS A O 1
ATOM 600 N N . TRP A 1 99 ? -21.959 -16.720 5.396 1.00 11.55 78 TRP A N 1
ATOM 601 C CA . TRP A 1 99 ? -22.350 -15.432 5.946 1.00 12.21 78 TRP A CA 1
ATOM 602 C C . TRP A 1 99 ? -21.133 -14.708 6.506 1.00 12.03 78 TRP A C 1
ATOM 603 O O . TRP A 1 99 ? -21.015 -13.495 6.362 1.00 12.94 78 TRP A O 1
ATOM 614 N N . ILE A 1 100 ? -20.209 -15.448 7.111 1.00 12.78 79 ILE A N 1
ATOM 615 C CA . ILE A 1 100 ? -18.971 -14.832 7.584 1.00 10.43 79 ILE A CA 1
ATOM 616 C C . ILE A 1 100 ? -18.216 -14.167 6.423 1.00 14.54 79 ILE A C 1
ATOM 617 O O . ILE A 1 100 ? -17.718 -13.047 6.567 1.00 13.38 79 ILE A O 1
ATOM 622 N N . ASP A 1 101 ? -18.154 -14.835 5.273 1.00 12.81 80 ASP A N 1
ATOM 623 C CA . ASP A 1 101 ? -17.529 -14.255 4.082 1.00 13.67 80 ASP A CA 1
ATOM 624 C C . ASP A 1 101 ? -18.198 -12.931 3.707 1.00 14.09 80 ASP A C 1
ATOM 625 O O . ASP A 1 101 ? -17.525 -11.929 3.450 1.00 15.42 80 ASP A O 1
ATOM 630 N N . ILE A 1 102 ? -19.528 -12.936 3.699 1.00 11.51 81 ILE A N 1
ATOM 631 C CA . ILE A 1 102 ? -20.321 -11.732 3.440 1.00 10.28 81 ILE A CA 1
ATOM 632 C C . ILE A 1 102 ? -20.090 -10.626 4.482 1.00 12.07 81 ILE A C 1
ATOM 633 O O . ILE A 1 102 ? -19.955 -9.447 4.123 1.00 14.19 81 ILE A O 1
ATOM 638 N N . TRP A 1 103 ? -20.065 -10.999 5.758 1.00 10.45 82 TRP A N 1
ATOM 639 C CA . TRP A 1 103 ? -19.896 -10.027 6.847 1.00 9.69 82 TRP A CA 1
ATOM 640 C C . TRP A 1 103 ? -18.523 -9.354 6.802 1.00 12.25 82 TRP A C 1
ATOM 641 O O . TRP A 1 103 ? -18.409 -8.140 7.025 1.00 11.03 82 TRP A O 1
ATOM 652 N N . VAL A 1 104 ? -17.488 -10.137 6.503 1.00 11.31 83 VAL A N 1
ATOM 653 C CA . VAL A 1 104 ? -16.139 -9.597 6.352 1.00 12.28 83 VAL A CA 1
ATOM 654 C C . VAL A 1 104 ? -16.096 -8.620 5.174 1.00 11.90 83 VAL A C 1
ATOM 655 O O . VAL A 1 104 ? -15.675 -7.473 5.336 1.00 11.88 83 VAL A O 1
ATOM 659 N N . GLN A 1 105 ? -16.553 -9.049 3.997 1.00 14.91 84 GLN A N 1
ATOM 660 C CA . GLN A 1 105 ? -16.488 -8.178 2.824 1.00 12.25 84 GLN A CA 1
ATOM 661 C C . GLN A 1 105 ? -17.345 -6.922 3.002 1.00 12.68 84 GLN A C 1
ATOM 662 O O . GLN A 1 105 ? -16.990 -5.842 2.521 1.00 13.60 84 GLN A O 1
ATOM 668 N N . GLN A 1 106 ? -18.467 -7.054 3.701 1.00 11.74 85 GLN A N 1
ATOM 669 C CA . GLN A 1 106 ? -19.315 -5.895 3.974 1.00 12.96 85 GLN A CA 1
ATOM 670 C C . GLN A 1 106 ? -18.542 -4.779 4.683 1.00 12.08 85 GLN A C 1
ATOM 671 O O . GLN A 1 106 ? -18.672 -3.600 4.334 1.00 12.21 85 GLN A O 1
ATOM 677 N N . GLN A 1 107 ? -17.731 -5.136 5.673 1.00 12.53 86 GLN A N 1
ATOM 678 C CA . GLN A 1 107 ? -17.031 -4.106 6.433 1.00 12.72 86 GLN A CA 1
ATOM 679 C C . GLN A 1 107 ? -15.917 -3.472 5.622 1.00 11.32 86 GLN A C 1
ATOM 680 O O . GLN A 1 107 ? -15.663 -2.271 5.745 1.00 12.48 86 GLN A O 1
ATOM 686 N N . ILE A 1 108 ? -15.249 -4.270 4.791 1.00 11.80 87 ILE A N 1
ATOM 687 C CA . ILE A 1 108 ? -14.236 -3.736 3.887 1.00 11.95 87 ILE A CA 1
ATOM 688 C C . ILE A 1 108 ? -14.885 -2.795 2.867 1.00 15.21 87 ILE A C 1
ATOM 689 O O . ILE A 1 108 ? -14.374 -1.696 2.615 1.00 13.67 87 ILE A O 1
ATOM 694 N N . ASP A 1 109 ? -16.013 -3.223 2.299 1.00 12.13 88 ASP A N 1
ATOM 695 C CA . ASP A 1 109 ? -16.755 -2.394 1.351 1.00 14.74 88 ASP A CA 1
ATOM 696 C C . ASP A 1 109 ? -17.258 -1.105 2.003 1.00 14.72 88 ASP A C 1
ATOM 697 O O . ASP A 1 109 ? -17.334 -0.065 1.344 1.00 13.84 88 ASP A O 1
ATOM 702 N N . LEU A 1 110 ? -17.603 -1.173 3.286 1.00 15.24 89 LEU A N 1
ATOM 703 C CA . LEU A 1 110 ? -18.030 0.019 4.027 1.00 13.76 89 LEU A CA 1
ATOM 704 C C . LEU A 1 110 ? -16.865 0.996 4.217 1.00 14.66 89 LEU A C 1
ATOM 705 O O . LEU A 1 110 ? -16.996 2.188 3.943 1.00 14.14 89 LEU A O 1
ATOM 710 N N . LEU A 1 111 ? -15.729 0.492 4.697 1.00 12.60 90 LEU A N 1
ATOM 711 C CA . LEU A 1 111 ? -14.554 1.340 4.886 1.00 13.82 90 LEU A CA 1
ATOM 712 C C . LEU A 1 111 ? -14.091 1.958 3.566 1.00 13.69 90 LEU A C 1
ATOM 713 O O . LEU A 1 111 ? -13.694 3.127 3.525 1.00 14.89 90 LEU A O 1
ATOM 718 N N . ASP A 1 112 ? -14.159 1.190 2.480 1.00 13.71 91 ASP A N 1
ATOM 719 C CA . ASP A 1 112 ? -13.762 1.713 1.182 1.00 14.22 91 ASP A CA 1
ATOM 720 C C . ASP A 1 112 ? -14.714 2.832 0.744 1.00 15.88 91 ASP A C 1
ATOM 721 O O . ASP A 1 112 ? -14.293 3.848 0.199 1.00 17.09 91 ASP A O 1
ATOM 726 N N . ALA A 1 113 ? -16.002 2.628 1.003 1.00 18.18 92 ALA A N 1
ATOM 727 C CA . ALA A 1 113 ? -17.050 3.583 0.640 1.00 17.79 92 ALA A CA 1
ATOM 728 C C . ALA A 1 113 ? -16.967 4.888 1.434 1.00 16.47 92 ALA A C 1
ATOM 729 O O . ALA A 1 113 ? -17.485 5.925 1.000 1.00 17.93 92 ALA A O 1
ATOM 731 N N . LYS A 1 114 ? -16.338 4.826 2.605 1.00 15.64 93 LYS A N 1
ATOM 732 C CA . LYS A 1 114 ? -16.173 5.996 3.465 1.00 20.62 93 LYS A CA 1
ATOM 733 C C . LYS A 1 114 ? -14.770 6.596 3.343 1.00 21.20 93 LYS A C 1
ATOM 734 O O . LYS A 1 114 ? -14.451 7.599 4.001 1.00 22.52 93 LYS A O 1
ATOM 740 N N . GLY A 1 115 ? -13.930 5.988 2.507 1.00 18.28 94 GLY A N 1
ATOM 741 C CA . GLY A 1 115 ? -12.562 6.456 2.328 1.00 16.93 94 GLY A CA 1
ATOM 742 C C . GLY A 1 115 ? -11.694 6.320 3.567 1.00 16.25 94 GLY A C 1
ATOM 743 O O . GLY A 1 115 ? -10.736 7.078 3.742 1.00 17.15 94 GLY A O 1
ATOM 744 N N . ILE A 1 116 ? -12.021 5.348 4.416 1.00 14.80 95 ILE A N 1
ATOM 745 C CA . ILE A 1 116 ? -11.272 5.127 5.649 1.00 18.03 95 ILE A CA 1
ATOM 746 C C . ILE A 1 116 ? -10.253 4.007 5.463 1.00 17.66 95 ILE A C 1
ATOM 747 O O . ILE A 1 116 ? -10.624 2.851 5.232 1.00 19.67 95 ILE A O 1
ATOM 752 N N . GLU A 1 117 ? -8.970 4.342 5.568 1.00 16.80 96 GLU A N 1
ATOM 753 C CA . GLU A 1 117 ? -7.927 3.345 5.336 1.00 16.09 96 GLU A CA 1
ATOM 754 C C . GLU A 1 117 ? -7.747 2.414 6.534 1.00 16.08 96 GLU A C 1
ATOM 755 O O . GLU A 1 117 ? -7.642 1.192 6.369 1.00 18.64 96 GLU A O 1
ATOM 761 N N . GLN A 1 118 ? -7.720 2.988 7.735 1.00 15.28 97 GLN A N 1
ATOM 762 C CA . GLN A 1 118 ? -7.560 2.195 8.953 1.00 13.03 97 GLN A CA 1
ATOM 763 C C . GLN A 1 118 ? -8.547 2.646 10.015 1.00 12.09 97 GLN A C 1
ATOM 764 O O . GLN A 1 118 ? -8.813 3.848 10.147 1.00 13.49 97 GLN A O 1
ATOM 770 N N . THR A 1 119 ? -9.057 1.691 10.785 1.00 13.21 98 THR A N 1
ATOM 771 C CA . THR A 1 119 ? -10.032 1.991 11.834 1.00 14.79 98 THR A CA 1
ATOM 772 C C . THR A 1 119 ? -9.802 1.148 13.091 1.00 16.33 98 THR A C 1
ATOM 773 O O . THR A 1 119 ? -9.290 0.026 13.008 1.00 11.30 98 THR A O 1
ATOM 777 N N . HIS A 1 120 ? -10.156 1.690 14.257 1.00 11.89 99 HIS A N 1
ATOM 778 C CA . HIS A 1 120 ? -10.318 0.850 15.439 1.00 9.39 99 HIS A CA 1
ATOM 779 C C . HIS A 1 120 ? -11.596 0.046 15.251 1.00 10.10 99 HIS A C 1
ATOM 780 O O . HIS A 1 120 ? -12.443 0.408 14.432 1.00 11.43 99 HIS A O 1
ATOM 787 N N . ILE A 1 121 ? -11.764 -1.025 16.018 1.00 8.57 100 ILE A N 1
ATOM 788 C CA . ILE A 1 121 ? -12.933 -1.883 15.846 1.00 6.84 100 ILE A CA 1
ATOM 789 C C . ILE A 1 121 ? -13.393 -2.485 17.173 1.00 9.94 100 ILE A C 1
ATOM 790 O O . ILE A 1 121 ? -12.571 -2.820 18.038 1.00 10.61 100 ILE A O 1
ATOM 795 N N . VAL A 1 122 ? -14.713 -2.565 17.342 1.00 9.76 101 VAL A N 1
ATOM 796 C CA . VAL A 1 122 ? -15.328 -3.183 18.517 1.00 7.35 101 VAL A CA 1
ATOM 797 C C . VAL A 1 122 ? -16.321 -4.209 18.006 1.00 11.31 101 VAL A C 1
ATOM 798 O O . VAL A 1 122 ? -17.096 -3.915 17.091 1.00 9.72 101 VAL A O 1
ATOM 802 N N . GLY A 1 123 ? -16.305 -5.410 18.575 1.00 9.30 102 GLY A N 1
ATOM 803 C CA . GLY A 1 123 ? -17.254 -6.425 18.150 1.00 12.03 102 GLY A CA 1
ATOM 804 C C . GLY A 1 123 ? -17.872 -7.234 19.270 1.00 11.67 102 GLY A C 1
ATOM 805 O O . GLY A 1 123 ? -17.163 -7.759 20.145 1.00 10.97 102 GLY A O 1
ATOM 806 N N . ASN A 1 124 ? -19.201 -7.339 19.236 1.00 8.64 103 ASN A N 1
ATOM 807 C CA . ASN A 1 124 ? -19.965 -8.131 20.191 1.00 8.21 103 ASN A CA 1
ATOM 808 C C . ASN A 1 124 ? -20.328 -9.477 19.597 1.00 8.47 103 ASN A C 1
ATOM 809 O O . ASN A 1 124 ? -20.907 -9.533 18.522 1.00 10.74 103 ASN A O 1
ATOM 814 N N . SER A 1 125 ? -20.008 -10.560 20.311 1.00 11.15 104 SER A N 1
ATOM 815 C CA . SER A 1 125 ? -20.456 -11.901 19.924 1.00 11.97 104 SER A CA 1
ATOM 816 C C . SER A 1 125 ? -20.157 -12.204 18.466 1.00 13.98 104 SER A C 1
ATOM 817 O O . SER A 1 125 ? -18.999 -12.272 18.057 1.00 13.40 104 SER A O 1
ATOM 820 N N . MET A 1 126 ? -21.218 -12.374 17.689 1.00 12.37 105 MET A N 1
ATOM 821 C CA A MET A 1 126 ? -21.086 -12.593 16.254 0.50 11.73 105 MET A CA 1
ATOM 822 C CA B MET A 1 126 ? -21.102 -12.597 16.255 0.50 11.76 105 MET A CA 1
ATOM 823 C C . MET A 1 126 ? -20.224 -11.516 15.621 1.00 14.49 105 MET A C 1
ATOM 824 O O . MET A 1 126 ? -19.338 -11.814 14.818 1.00 11.71 105 MET A O 1
ATOM 833 N N . GLY A 1 127 ? -20.471 -10.261 15.997 1.00 11.00 106 GLY A N 1
ATOM 834 C CA . GLY A 1 127 ? -19.670 -9.143 15.502 1.00 12.30 106 GLY A CA 1
ATOM 835 C C . GLY A 1 127 ? -18.208 -9.219 15.929 1.00 9.58 106 GLY A C 1
ATOM 836 O O . GLY A 1 127 ? -17.317 -8.736 15.214 1.00 10.45 106 GLY A O 1
ATOM 837 N N . GLY A 1 128 ? -17.956 -9.803 17.098 1.00 8.14 107 GLY A N 1
ATOM 838 C CA . GLY A 1 128 ? -16.595 -10.056 17.549 1.00 11.57 107 GLY A CA 1
ATOM 839 C C . GLY A 1 128 ? -15.942 -11.142 16.712 1.00 10.32 107 GLY A C 1
ATOM 840 O O . GLY A 1 128 ? -14.734 -11.093 16.436 1.00 10.82 107 GLY A O 1
ATOM 841 N N . GLY A 1 129 ? -16.732 -12.140 16.322 1.00 10.91 108 GLY A N 1
ATOM 842 C CA . GLY A 1 129 ? -16.235 -13.162 15.411 1.00 12.28 108 GLY A CA 1
ATOM 843 C C . GLY A 1 129 ? -15.860 -12.565 14.063 1.00 13.74 108 GLY A C 1
ATOM 844 O O . GLY A 1 129 ? -14.784 -12.856 13.514 1.00 11.61 108 GLY A O 1
ATOM 845 N N . VAL A 1 130 ? -16.745 -11.735 13.525 1.00 11.67 109 VAL A N 1
ATOM 846 C CA . VAL A 1 130 ? -16.459 -11.035 12.276 1.00 14.02 109 VAL A CA 1
ATOM 847 C C . VAL A 1 130 ? -15.197 -10.193 12.425 1.00 10.09 109 VAL A C 1
ATOM 848 O O . VAL A 1 130 ? -14.361 -10.140 11.511 1.00 10.56 109 VAL A O 1
ATOM 852 N N . THR A 1 131 ? -15.046 -9.551 13.587 1.00 10.04 110 THR A N 1
ATOM 853 C CA . THR A 1 131 ? -13.840 -8.770 13.868 1.00 7.97 110 THR A CA 1
ATOM 854 C C . THR A 1 131 ? -12.595 -9.636 13.767 1.00 12.89 110 THR A C 1
ATOM 855 O O . THR A 1 131 ? -11.610 -9.243 13.141 1.00 8.90 110 THR A O 1
ATOM 859 N N . LEU A 1 132 ? -12.624 -10.814 14.392 1.00 10.95 111 LEU A N 1
ATOM 860 C CA . LEU A 1 132 ? -11.465 -11.704 14.346 1.00 9.40 111 LEU A CA 1
ATOM 861 C C . LEU A 1 132 ? -11.111 -12.102 12.915 1.00 11.35 111 LEU A C 1
ATOM 862 O O . LEU A 1 132 ? -9.933 -12.122 12.542 1.00 13.03 111 LEU A O 1
ATOM 867 N N . HIS A 1 133 ? -12.123 -12.430 12.118 1.00 11.15 112 HIS A N 1
ATOM 868 C CA . HIS A 1 133 ? -11.872 -12.761 10.718 1.00 11.09 112 HIS A CA 1
ATOM 869 C C . HIS A 1 133 ? -11.399 -11.564 9.903 1.00 12.14 112 HIS A C 1
ATOM 870 O O . HIS A 1 133 ? -10.596 -11.728 8.991 1.00 11.30 112 HIS A O 1
ATOM 877 N N . LEU A 1 134 ? -11.860 -10.363 10.252 1.00 12.30 113 LEU A N 1
ATOM 878 C CA . LEU A 1 134 ? -11.372 -9.153 9.594 1.00 9.99 113 LEU A CA 1
ATOM 879 C C . LEU A 1 134 ? -9.888 -8.924 9.881 1.00 13.23 113 LEU A C 1
ATOM 880 O O . LEU A 1 134 ? -9.125 -8.580 8.978 1.00 12.65 113 LEU A O 1
ATOM 885 N N . LEU A 1 135 ? -9.473 -9.115 11.133 1.00 12.20 114 LEU A N 1
ATOM 886 C CA . LEU A 1 135 ? -8.068 -8.929 11.491 1.00 10.19 114 LEU A CA 1
ATOM 887 C C . LEU A 1 135 ? -7.193 -9.973 10.808 1.00 13.44 114 LEU A C 1
ATOM 888 O O . LEU A 1 135 ? -6.045 -9.699 10.448 1.00 15.33 114 LEU A O 1
ATOM 893 N N . ASN A 1 136 ? -7.738 -11.170 10.621 1.00 14.48 115 ASN A N 1
ATOM 894 C CA . ASN A 1 136 ? -6.999 -12.245 9.977 1.00 13.21 115 ASN A CA 1
ATOM 895 C C . ASN A 1 136 ? -6.860 -12.008 8.485 1.00 17.03 115 ASN A C 1
ATOM 896 O O . ASN A 1 136 ? -5.784 -12.208 7.914 1.00 16.94 115 ASN A O 1
ATOM 901 N N . ARG A 1 137 ? -7.952 -11.584 7.855 1.00 14.51 116 ARG A N 1
ATOM 902 C CA . ARG A 1 137 ? -7.999 -11.498 6.390 1.00 15.12 116 ARG A CA 1
ATOM 903 C C . ARG A 1 137 ? -7.517 -10.160 5.844 1.00 14.39 116 ARG A C 1
ATOM 904 O O . ARG A 1 137 ? -6.931 -10.109 4.759 1.00 16.10 116 ARG A O 1
ATOM 912 N N . HIS A 1 138 ? -7.758 -9.090 6.600 1.00 16.69 117 HIS A N 1
ATOM 913 C CA . HIS A 1 138 ? -7.429 -7.735 6.160 1.00 13.72 117 HIS A CA 1
ATOM 914 C C . HIS A 1 138 ? -6.749 -6.944 7.272 1.00 15.77 117 HIS A C 1
ATOM 915 O O . HIS A 1 138 ? -7.239 -5.877 7.660 1.00 15.08 117 HIS A O 1
ATOM 922 N N . PRO A 1 139 ? -5.609 -7.449 7.779 1.00 17.32 118 PRO A N 1
ATOM 923 C CA . PRO A 1 139 ? -5.013 -6.850 8.979 1.00 14.87 118 PRO A CA 1
ATOM 924 C C . PRO A 1 139 ? -4.618 -5.381 8.801 1.00 16.39 118 PRO A C 1
ATOM 925 O O . PRO A 1 139 ? -4.638 -4.632 9.782 1.00 16.71 118 PRO A O 1
ATOM 929 N N . GLU A 1 140 ? -4.287 -4.972 7.577 1.00 15.77 119 GLU A N 1
ATOM 930 C CA . GLU A 1 140 ? -3.809 -3.615 7.333 1.00 17.22 119 GLU A CA 1
ATOM 931 C C . GLU A 1 140 ? -4.901 -2.549 7.485 1.00 17.87 119 GLU A C 1
ATOM 932 O O . GLU A 1 140 ? -4.604 -1.350 7.512 1.00 19.56 119 GLU A O 1
ATOM 938 N N . ARG A 1 141 ? -6.156 -2.974 7.579 1.00 14.79 120 ARG A N 1
ATOM 939 C CA . ARG A 1 141 ? -7.257 -2.021 7.638 1.00 12.89 120 ARG A CA 1
ATOM 940 C C . ARG A 1 141 ? -7.648 -1.701 9.072 1.00 14.81 120 ARG A C 1
ATOM 941 O O . ARG A 1 141 ? -8.576 -0.921 9.301 1.00 12.82 120 ARG A O 1
ATOM 949 N N . PHE A 1 142 ? -6.953 -2.299 10.040 1.00 16.49 121 PHE A N 1
ATOM 950 C CA . PHE A 1 142 ? -7.369 -2.171 11.442 1.00 11.17 121 PHE A CA 1
ATOM 951 C C . PHE A 1 142 ? -6.241 -1.797 12.382 1.00 14.25 121 PHE A C 1
ATOM 952 O O . PHE A 1 142 ? -5.079 -2.164 12.164 1.00 17.04 121 PHE A O 1
ATOM 960 N N . LYS A 1 143 ? -6.603 -1.035 13.413 1.00 13.22 122 LYS A N 1
ATOM 961 C CA . LYS A 1 143 ? -5.650 -0.520 14.392 1.00 12.77 122 LYS A CA 1
ATOM 962 C C . LYS A 1 143 ? -5.811 -1.332 15.673 1.00 15.00 122 LYS A C 1
ATOM 963 O O . LYS A 1 143 ? -5.274 -2.435 15.778 1.00 16.25 122 LYS A O 1
ATOM 969 N N . LYS A 1 144 ? -6.565 -0.813 16.639 1.00 12.41 123 LYS A N 1
ATOM 970 C CA . LYS A 1 144 ? -6.848 -1.583 17.855 1.00 9.06 123 LYS A CA 1
ATOM 971 C C . LYS A 1 144 ? -8.217 -2.232 17.802 1.00 8.48 123 LYS A C 1
ATOM 972 O O . LYS A 1 144 ? -9.127 -1.722 17.143 1.00 10.03 123 LYS A O 1
ATOM 978 N N . ALA A 1 145 ? -8.365 -3.334 18.535 1.00 9.33 124 ALA A N 1
ATOM 979 C CA . ALA A 1 145 ? -9.622 -4.080 18.573 1.00 8.39 124 ALA A CA 1
ATOM 980 C C . ALA A 1 145 ? -10.102 -4.321 19.997 1.00 9.60 124 ALA A C 1
ATOM 981 O O . ALA A 1 145 ? -9.311 -4.654 20.886 1.00 10.71 124 ALA A O 1
ATOM 983 N N . VAL A 1 146 ? -11.404 -4.157 20.204 1.00 8.32 125 VAL A N 1
ATOM 984 C CA . VAL A 1 146 ? -12.052 -4.557 21.448 1.00 9.65 125 VAL A CA 1
ATOM 985 C C . VAL A 1 146 ? -13.089 -5.617 21.123 1.00 12.02 125 VAL A C 1
ATOM 986 O O . VAL A 1 146 ? -13.952 -5.402 20.268 1.00 10.79 125 VAL A O 1
ATOM 990 N N . LEU A 1 147 ? -13.002 -6.766 21.791 1.00 7.91 126 LEU A N 1
ATOM 991 C CA . LEU A 1 147 ? -14.029 -7.797 21.656 1.00 9.25 126 LEU A CA 1
ATOM 992 C C . LEU A 1 147 ? -14.880 -7.814 22.921 1.00 9.75 126 LEU A C 1
ATOM 993 O O . LEU A 1 147 ? -14.397 -7.477 24.014 1.00 9.95 126 LEU A O 1
ATOM 998 N N . MET A 1 148 ? -16.149 -8.183 22.769 1.00 7.11 127 MET A N 1
ATOM 999 C CA . MET A 1 148 ? -17.068 -8.268 23.898 1.00 8.13 127 MET A CA 1
ATOM 1000 C C . MET A 1 148 ? -17.848 -9.559 23.747 1.00 10.17 127 MET A C 1
ATOM 1001 O O . MET A 1 148 ? -18.712 -9.674 22.870 1.00 11.04 127 MET A O 1
ATOM 1006 N N . GLY A 1 149 ? -17.525 -10.538 24.584 1.00 11.22 128 GLY A N 1
ATOM 1007 C CA . GLY A 1 149 ? -18.154 -11.851 24.514 1.00 8.89 128 GLY A CA 1
ATOM 1008 C C . GLY A 1 149 ? -18.141 -12.430 23.117 1.00 11.83 128 GLY A C 1
ATOM 1009 O O . GLY A 1 149 ? -19.183 -12.831 22.600 1.00 12.36 128 GLY A O 1
ATOM 1010 N N . PRO A 1 150 ? -16.958 -12.492 22.495 1.00 10.96 129 PRO A N 1
ATOM 1011 C CA . PRO A 1 150 ? -16.882 -12.868 21.087 1.00 8.38 129 PRO A CA 1
ATOM 1012 C C . PRO A 1 150 ? -17.049 -14.367 20.826 1.00 9.84 129 PRO A C 1
ATOM 1013 O O . PRO A 1 150 ? -16.655 -15.193 21.648 1.00 12.81 129 PRO A O 1
ATOM 1017 N N . VAL A 1 151 ? -17.626 -14.705 19.673 1.00 12.72 130 VAL A N 1
ATOM 1018 C CA . VAL A 1 151 ? -17.477 -16.061 19.146 1.00 12.60 130 VAL A CA 1
ATOM 1019 C C . VAL A 1 151 ? -16.107 -16.121 18.481 1.00 15.12 130 VAL A C 1
ATOM 1020 O O . VAL A 1 151 ? -15.464 -15.086 18.311 1.00 12.86 130 VAL A O 1
ATOM 1024 N N . GLY A 1 152 ? -15.641 -17.319 18.130 1.00 12.72 131 GLY A N 1
ATOM 1025 C CA . GLY A 1 152 ? -14.315 -17.448 17.543 1.00 12.95 131 GLY A CA 1
ATOM 1026 C C . GLY A 1 152 ? -13.452 -18.483 18.243 1.00 13.79 131 GLY A C 1
ATOM 1027 O O . GLY A 1 152 ? -12.434 -18.906 17.704 1.00 18.11 131 GLY A O 1
ATOM 1028 N N . ALA A 1 153 ? -13.860 -18.881 19.446 1.00 18.97 132 ALA A N 1
ATOM 1029 C CA . ALA A 1 153 ? -13.216 -19.984 20.158 1.00 19.42 132 ALA A CA 1
ATOM 1030 C C . ALA A 1 153 ? -14.134 -21.203 20.099 1.00 21.24 132 ALA A C 1
ATOM 1031 O O . ALA A 1 153 ? -15.347 -21.061 19.973 1.00 18.13 132 ALA A O 1
ATOM 1033 N N . PRO A 1 154 ? -13.560 -22.411 20.187 1.00 20.30 133 PRO A N 1
ATOM 1034 C CA . PRO A 1 154 ? -14.405 -23.610 20.162 1.00 20.26 133 PRO A CA 1
ATOM 1035 C C . PRO A 1 154 ? -15.127 -23.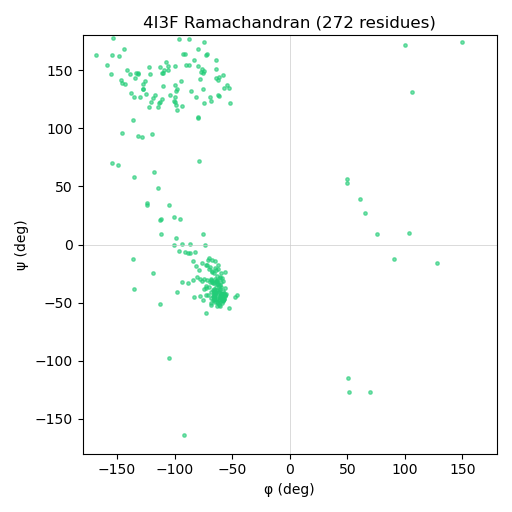830 21.486 1.00 20.36 133 PRO A C 1
ATOM 1036 O O . PRO A 1 154 ? -14.513 -23.681 22.547 1.00 26.55 133 PRO A O 1
ATOM 1040 N N . PHE A 1 155 ? -16.425 -24.128 21.420 1.00 18.86 134 PHE A N 1
ATOM 1041 C CA . PHE A 1 155 ? -17.212 -24.494 22.599 1.00 17.28 134 PHE A CA 1
ATOM 1042 C C . PHE A 1 155 ? -18.473 -25.259 22.210 1.00 19.32 134 PHE A C 1
ATOM 1043 O O . PHE A 1 155 ? -18.975 -25.135 21.083 1.00 18.88 134 PHE A O 1
ATOM 1051 N N . ALA A 1 156 ? -18.979 -26.068 23.136 1.00 18.19 135 ALA A N 1
ATOM 1052 C CA . ALA A 1 156 ? -20.240 -26.759 22.900 1.00 17.51 135 ALA A CA 1
ATOM 1053 C C . ALA A 1 156 ? -21.385 -25.768 23.034 1.00 17.98 135 ALA A C 1
ATOM 1054 O O . ALA A 1 156 ? -21.286 -24.803 23.799 1.00 18.75 135 ALA A O 1
ATOM 1056 N N . PRO A 1 157 ? -22.474 -25.987 22.281 1.00 15.58 136 PRO A N 1
ATOM 1057 C CA . PRO A 1 157 ? -23.595 -25.042 22.350 1.00 16.97 136 PRO A CA 1
ATOM 1058 C C . PRO A 1 157 ? -24.094 -24.841 23.775 1.00 13.58 136 PRO A C 1
ATOM 1059 O O . PRO A 1 157 ? -24.206 -25.809 24.532 1.00 17.10 136 PRO A O 1
ATOM 1063 N N . THR A 1 158 ? -24.363 -23.588 24.128 1.00 12.91 137 THR A N 1
ATOM 1064 C CA . THR A 1 158 ? -24.936 -23.239 25.416 1.00 15.42 137 THR A CA 1
ATOM 1065 C C . THR A 1 158 ? -26.450 -23.186 25.270 1.00 17.82 137 THR A C 1
ATOM 1066 O O . THR A 1 158 ? -26.969 -23.129 24.150 1.00 16.56 137 THR A O 1
ATOM 1070 N N . GLU A 1 159 ? -27.155 -23.202 26.396 1.00 15.16 138 GLU A N 1
ATOM 1071 C CA . GLU A 1 159 ? -28.609 -23.083 26.380 1.00 16.22 138 GLU A CA 1
ATOM 1072 C C . GLU A 1 159 ? -28.991 -21.763 25.717 1.00 13.32 138 GLU A C 1
ATOM 1073 O O . GLU A 1 159 ? -29.889 -21.708 24.868 1.00 14.42 138 GLU A O 1
ATOM 1079 N N . GLY A 1 160 ? -28.282 -20.706 26.095 1.00 14.56 139 GLY A N 1
ATOM 1080 C CA . GLY A 1 160 ? -28.550 -19.375 25.581 1.00 16.97 139 GLY A CA 1
ATOM 1081 C C . GLY A 1 160 ? -28.352 -19.245 24.085 1.00 18.17 139 GLY A C 1
ATOM 1082 O O . GLY A 1 160 ? -29.233 -18.741 23.377 1.00 13.95 139 GLY A O 1
ATOM 1083 N N . LEU A 1 161 ? -27.204 -19.698 23.585 1.00 14.60 140 LEU A N 1
ATOM 1084 C CA . LEU A 1 161 ? -26.929 -19.510 22.171 1.00 12.14 140 LEU A CA 1
ATOM 1085 C C . LEU A 1 161 ? -27.849 -20.379 21.332 1.00 15.19 140 LEU A C 1
ATOM 1086 O O . LEU A 1 161 ? -28.238 -19.993 20.230 1.00 17.28 140 LEU A O 1
ATOM 1091 N N . THR A 1 162 ? -28.215 -21.541 21.861 1.00 14.15 141 THR A N 1
ATOM 1092 C CA . THR A 1 162 ? -29.133 -22.424 21.158 1.00 15.24 141 THR A CA 1
ATOM 1093 C C . THR A 1 162 ? -30.507 -21.773 21.037 1.00 17.74 141 THR A C 1
ATOM 1094 O O . THR A 1 162 ? -31.105 -21.763 19.953 1.00 18.83 141 THR A O 1
ATOM 1098 N N . LYS A 1 163 ? -31.007 -21.225 22.143 1.00 15.19 142 LYS A N 1
ATOM 1099 C CA . LYS A 1 163 ? -32.336 -20.615 22.128 1.00 19.79 142 LYS A CA 1
ATOM 1100 C C . LYS A 1 163 ? -32.346 -19.345 21.279 1.00 13.73 142 LYS A C 1
ATOM 1101 O O . LYS A 1 163 ? -33.379 -18.990 20.689 1.00 18.55 142 LYS A O 1
ATOM 1107 N N . GLY A 1 164 ? -31.205 -18.669 21.214 1.00 12.15 143 GLY A N 1
ATOM 1108 C CA . GLY A 1 164 ? -31.066 -17.479 20.387 1.00 15.49 143 GLY A CA 1
ATOM 1109 C C . GLY A 1 164 ? -31.006 -17.778 18.895 1.00 22.29 143 GLY A C 1
ATOM 1110 O O . GLY A 1 164 ? -31.840 -17.304 18.116 1.00 17.03 143 GLY A O 1
ATOM 1111 N N . TRP A 1 165 ? -30.020 -18.573 18.491 1.00 14.88 144 TRP A N 1
ATOM 1112 C CA . TRP A 1 165 ? -29.807 -18.852 17.070 1.00 13.28 144 TRP A CA 1
ATOM 1113 C C . TRP A 1 165 ? -30.903 -19.731 16.470 1.00 16.44 144 TRP A C 1
ATOM 1114 O O . TRP A 1 165 ? -31.114 -19.725 15.251 1.00 21.38 144 TRP A O 1
ATOM 1125 N N . GLU A 1 166 ? -31.615 -20.472 17.318 1.00 17.35 145 GLU A N 1
ATOM 1126 C CA . GLU A 1 166 ? -32.687 -21.337 16.838 1.00 20.10 145 GLU A CA 1
ATOM 1127 C C . GLU A 1 166 ? -34.054 -20.844 17.313 1.00 19.72 145 GLU A C 1
ATOM 1128 O O . GLU A 1 166 ? -35.004 -21.608 17.358 1.00 19.71 145 GLU A O 1
ATOM 1134 N N . PHE A 1 167 ? -34.131 -19.561 17.666 1.00 16.19 146 PHE A N 1
ATOM 1135 C CA . PHE A 1 167 ? -35.379 -18.911 18.070 1.00 18.67 146 PHE A CA 1
ATOM 1136 C C . PHE A 1 167 ? -36.553 -19.179 17.128 1.00 19.32 146 PHE A C 1
ATOM 1137 O O . PHE A 1 167 ? -37.660 -19.475 17.571 1.00 17.99 146 PHE A O 1
ATOM 1145 N N . TYR A 1 168 ? -36.324 -19.078 15.824 1.00 18.20 147 TYR A N 1
ATOM 1146 C CA . TYR A 1 168 ? -37.443 -19.168 14.887 1.00 22.29 147 TYR A CA 1
ATOM 1147 C C . TYR A 1 168 ? -38.024 -20.573 14.689 1.00 24.94 147 TYR A C 1
ATOM 1148 O O . TYR A 1 168 ? -38.985 -20.744 13.939 1.00 21.95 147 TYR A O 1
ATOM 1157 N N . LYS A 1 169 ? -37.460 -21.571 15.364 1.00 22.62 148 LYS A N 1
ATOM 1158 C CA . LYS A 1 169 ? -38.096 -22.884 15.424 1.00 25.67 148 LYS A CA 1
ATOM 1159 C C . LYS A 1 169 ? -39.397 -22.801 16.221 1.00 28.55 148 LYS A C 1
ATOM 1160 O O . LYS A 1 169 ? -40.349 -23.546 15.966 1.00 29.98 148 LYS A O 1
ATOM 1166 N N . ASP A 1 170 ? -39.420 -21.897 17.197 1.00 27.62 149 ASP A N 1
ATOM 1167 C CA . ASP A 1 170 ? -40.576 -21.706 18.072 1.00 25.71 149 ASP A CA 1
ATOM 1168 C C . ASP A 1 170 ? -40.670 -20.251 18.515 1.00 23.97 149 ASP A C 1
ATOM 1169 O O . ASP A 1 170 ? -40.470 -19.957 19.692 1.00 22.98 149 ASP A O 1
ATOM 1174 N N . PRO A 1 171 ? -40.975 -19.335 17.581 1.00 21.78 150 PRO A N 1
ATOM 1175 C CA . PRO A 1 171 ? -40.973 -17.907 17.923 1.00 29.36 150 PRO A CA 1
ATOM 1176 C C . PRO A 1 171 ? -42.221 -17.460 18.691 1.00 27.96 150 PRO A C 1
ATOM 1177 O O . PRO A 1 171 ? -43.332 -17.924 18.406 1.00 24.85 150 PRO A O 1
ATOM 1181 N N . SER A 1 172 ? -42.030 -16.563 19.654 1.00 22.79 151 SER A N 1
ATOM 1182 C CA . SER A 1 172 ? -43.142 -15.972 20.395 1.00 24.44 151 SER A CA 1
ATOM 1183 C C . SER A 1 172 ? -42.620 -14.797 21.212 1.00 25.18 151 SER A C 1
ATOM 1184 O O . SER A 1 172 ? -41.415 -14.686 21.425 1.00 22.26 151 SER A O 1
ATOM 1187 N N . LYS A 1 173 ? -43.528 -13.938 21.677 1.00 26.65 152 LYS A N 1
ATOM 1188 C CA . LYS A 1 173 ? -43.161 -12.841 22.567 1.00 25.98 152 LYS A CA 1
ATOM 1189 C C . LYS A 1 173 ? -42.472 -13.383 23.810 1.00 27.19 152 LYS A C 1
ATOM 1190 O O . LYS A 1 173 ? -41.476 -12.831 24.279 1.00 25.09 152 LYS A O 1
ATOM 1196 N N . GLU A 1 174 ? -43.017 -14.476 24.332 1.00 26.75 153 GLU A N 1
ATOM 1197 C CA A GLU A 1 174 ? -42.502 -15.088 25.549 0.50 23.34 153 GLU A CA 1
ATOM 1198 C CA B GLU A 1 174 ? -42.498 -15.095 25.544 0.50 23.33 153 GLU A CA 1
ATOM 1199 C C . GLU A 1 174 ? -41.067 -15.580 25.375 1.00 23.02 153 GLU A C 1
ATOM 1200 O O . GLU A 1 174 ? -40.231 -15.384 26.256 1.00 20.00 153 GLU A O 1
ATOM 1211 N N . ALA A 1 175 ? -40.790 -16.220 24.242 1.00 20.31 154 ALA A N 1
ATOM 1212 C CA . ALA A 1 175 ? -39.447 -16.714 23.960 1.00 20.30 154 ALA A CA 1
ATOM 1213 C C . ALA A 1 175 ? -38.476 -15.547 23.788 1.00 18.34 154 ALA A C 1
ATOM 1214 O O . ALA A 1 175 ? -37.325 -15.605 24.238 1.00 16.32 154 ALA A O 1
ATOM 1216 N N . LEU A 1 176 ? -38.939 -14.484 23.136 1.00 19.35 155 LEU A N 1
ATOM 1217 C CA . LEU A 1 176 ? -38.093 -13.308 22.933 1.00 18.60 155 LEU A CA 1
ATOM 1218 C C . LEU A 1 176 ? -37.820 -12.605 24.268 1.00 18.66 155 LEU A C 1
ATOM 1219 O O . LEU A 1 176 ? -36.700 -12.162 24.515 1.00 18.26 155 LEU A O 1
ATOM 1224 N N . GLU A 1 177 ? -38.846 -12.503 25.116 1.00 19.93 156 GLU A N 1
ATOM 1225 C CA . GLU A 1 177 ? -38.696 -11.919 26.452 1.00 20.31 156 GLU A CA 1
ATOM 1226 C C . GLU A 1 177 ? -37.652 -12.687 27.259 1.00 21.93 156 GLU A C 1
ATOM 1227 O O . GLU A 1 177 ? -36.791 -12.085 27.911 1.00 19.03 156 GLU A O 1
ATOM 1233 N N . TYR A 1 178 ? -37.725 -14.016 27.205 1.00 17.71 157 TYR A N 1
ATOM 1234 C CA . TYR A 1 178 ? -36.750 -14.869 27.891 1.00 17.04 157 TYR A CA 1
ATOM 1235 C C . TYR A 1 178 ? -35.321 -14.576 27.439 1.00 18.86 157 TYR A C 1
ATOM 1236 O O . TYR A 1 178 ? -34.415 -14.444 28.269 1.00 16.33 157 TYR A O 1
ATOM 1245 N N . LEU A 1 179 ? -35.119 -14.475 26.128 1.00 14.69 158 LEU A N 1
ATOM 1246 C CA . LEU A 1 179 ? -33.796 -14.181 25.587 1.00 13.73 158 LEU A CA 1
ATOM 1247 C C . LEU A 1 179 ? -33.288 -12.831 26.054 1.00 17.62 158 LEU A C 1
ATOM 1248 O O . LEU A 1 179 ? -32.168 -12.720 26.557 1.00 15.89 158 LEU A O 1
ATOM 1253 N N . ILE A 1 180 ? -34.111 -11.804 25.874 1.00 19.09 159 ILE A N 1
ATOM 1254 C CA . ILE A 1 180 ? -33.733 -10.453 26.261 1.00 21.64 159 ILE A CA 1
ATOM 1255 C C . ILE A 1 180 ? -33.344 -10.413 27.738 1.00 19.64 159 ILE A C 1
ATOM 1256 O O . ILE A 1 180 ? -32.337 -9.812 28.104 1.00 20.26 159 ILE A O 1
ATOM 1261 N N . THR A 1 181 ? -34.134 -11.089 28.563 1.00 16.62 160 THR A N 1
ATOM 1262 C CA . THR A 1 181 ? -33.892 -11.184 29.999 1.00 16.71 160 THR A CA 1
ATOM 1263 C C . THR A 1 181 ? -32.554 -11.869 30.300 1.00 18.64 160 THR A C 1
ATOM 1264 O O . THR A 1 181 ? -31.812 -11.443 31.197 1.00 19.87 160 THR A O 1
ATOM 1268 N N . LYS A 1 182 ? -32.237 -12.919 29.543 1.00 13.96 161 LYS A N 1
ATOM 1269 C CA . LYS A 1 182 ? -31.026 -13.713 29.798 1.00 12.82 161 LYS A CA 1
ATOM 1270 C C . LYS A 1 182 ? -29.738 -13.042 29.325 1.00 14.31 161 LYS A C 1
ATOM 1271 O O . LYS A 1 182 ? -28.638 -13.441 29.720 1.00 13.31 161 LYS A O 1
ATOM 1277 N N . PHE A 1 183 ? -29.867 -12.024 28.483 1.00 13.61 162 PHE A N 1
ATOM 1278 C CA . PHE A 1 183 ? -28.713 -11.248 28.051 1.00 16.27 162 PHE A CA 1
ATOM 1279 C C . PHE A 1 183 ? -28.153 -10.379 29.173 1.00 15.98 162 PHE A C 1
ATOM 1280 O O . PHE A 1 183 ? -27.054 -9.834 29.055 1.00 14.13 162 PHE A O 1
ATOM 1288 N N . LEU A 1 184 ? -28.912 -10.236 30.252 1.00 14.59 163 LEU A N 1
ATOM 1289 C CA . LEU A 1 184 ? -28.464 -9.434 31.379 1.00 15.61 163 LEU A CA 1
ATOM 1290 C C . LEU A 1 184 ? -28.422 -10.288 32.642 1.00 16.54 163 LEU A C 1
ATOM 1291 O O . LEU A 1 184 ? -29.234 -11.202 32.807 1.00 17.94 163 LEU A O 1
ATOM 1296 N N . PHE A 1 185 ? -27.469 -9.996 33.523 1.00 15.66 164 PHE A N 1
ATOM 1297 C CA . PHE A 1 185 ? -27.427 -10.649 34.826 1.00 17.43 164 PHE A CA 1
ATOM 1298 C C . PHE A 1 185 ? -28.513 -10.085 35.746 1.00 20.91 164 PHE A C 1
ATOM 1299 O O . PHE A 1 185 ? -29.127 -10.828 36.520 1.00 23.04 164 PHE A O 1
ATOM 1307 N N . ASP A 1 186 ? -28.737 -8.771 35.665 1.00 18.75 165 ASP A N 1
ATOM 1308 C CA . ASP A 1 186 ? -29.821 -8.110 36.396 1.00 20.62 165 ASP A CA 1
ATOM 1309 C C . ASP A 1 186 ? -30.755 -7.453 35.390 1.00 26.50 165 ASP A C 1
ATOM 1310 O O . ASP A 1 186 ? -30.515 -6.331 34.955 1.00 26.58 165 ASP A O 1
ATOM 1315 N N . PRO A 1 187 ? -31.836 -8.157 35.020 1.00 24.21 166 PRO A N 1
ATOM 1316 C CA . PRO A 1 187 ? -32.758 -7.686 33.981 1.00 26.98 166 PRO A CA 1
ATOM 1317 C C . PRO A 1 187 ? -33.411 -6.337 34.307 1.00 26.97 166 PRO A C 1
ATOM 1318 O O . PRO A 1 187 ? -33.816 -5.641 33.383 1.00 31.26 166 PRO A O 1
ATOM 1322 N N . SER A 1 188 ? -33.509 -5.977 35.583 1.00 25.69 167 SER A N 1
ATOM 1323 C CA . SER A 1 188 ? -34.140 -4.714 35.978 1.00 32.8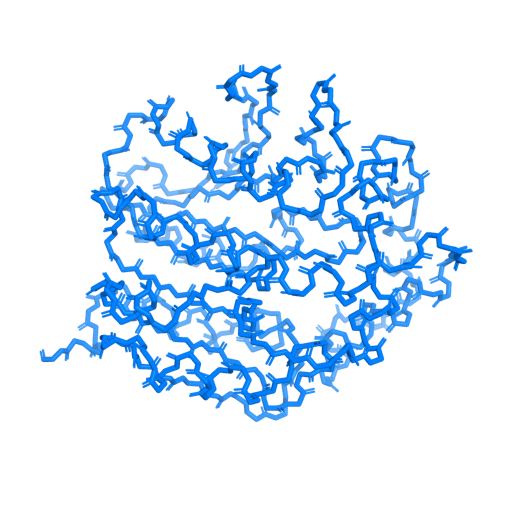0 167 SER A CA 1
ATOM 1324 C C . SER A 1 188 ? -33.416 -3.476 35.425 1.00 33.50 167 SER A C 1
ATOM 1325 O O . SER A 1 188 ? -33.982 -2.384 35.376 1.00 37.07 167 SER A O 1
ATOM 1328 N N . LEU A 1 189 ? -32.167 -3.652 35.005 1.00 31.68 168 LEU A N 1
ATOM 1329 C CA . LEU A 1 189 ? -31.380 -2.559 34.434 1.00 42.10 168 LEU A CA 1
ATOM 1330 C C . LEU A 1 189 ? -32.005 -2.100 33.124 1.00 44.26 168 LEU A C 1
ATOM 1331 O O . LEU A 1 189 ? -31.777 -0.984 32.655 1.00 37.06 168 LEU A O 1
ATOM 1336 N N . LEU A 1 190 ? -32.810 -2.982 32.550 1.00 40.71 169 LEU A N 1
ATOM 1337 C CA A LEU A 1 190 ? -33.474 -2.730 31.278 0.50 46.47 169 LEU A CA 1
ATOM 1338 C CA B LEU A 1 190 ? -33.461 -2.713 31.279 0.50 46.49 169 LEU A CA 1
ATOM 1339 C C . LEU A 1 190 ? -34.581 -1.693 31.412 1.00 50.69 169 LEU A C 1
ATOM 1340 O O . LEU A 1 190 ? -34.767 -0.845 30.534 1.00 52.75 169 LEU A O 1
ATOM 1349 N N . GLY A 1 191 ? -35.321 -1.781 32.512 1.00 52.75 170 GLY A N 1
ATOM 1350 C CA . GLY A 1 191 ? -36.453 -0.910 32.762 1.00 57.71 170 GLY A CA 1
ATOM 1351 C C . GLY A 1 191 ? -37.497 -1.640 33.588 1.00 56.23 170 GLY A C 1
ATOM 1352 O O . GLY A 1 191 ? -37.361 -2.839 33.840 1.00 54.73 170 GLY A O 1
ATOM 1353 N N . ASN A 1 192 ? -38.541 -0.922 33.996 1.00 50.79 171 ASN A N 1
ATOM 1354 C CA A ASN A 1 192 ? -39.497 -1.578 34.876 0.50 51.06 171 ASN A CA 1
ATOM 1355 C CA B ASN A 1 192 ? -39.691 -1.403 34.776 0.50 51.06 171 ASN A CA 1
ATOM 1356 C C . ASN A 1 192 ? -40.424 -2.610 34.217 1.00 53.42 171 ASN A C 1
ATOM 1357 O O . ASN A 1 192 ? -41.113 -3.338 34.934 1.00 54.30 171 ASN A O 1
ATOM 1366 N N . ASP A 1 193 ? -40.373 -2.741 32.894 1.00 48.75 172 ASP A N 1
ATOM 1367 C CA . ASP A 1 193 ? -41.289 -3.637 32.195 1.00 51.32 172 ASP A CA 1
ATOM 1368 C C . ASP A 1 193 ? -40.657 -4.303 30.977 1.00 47.89 172 ASP A C 1
ATOM 1369 O O . ASP A 1 193 ? -40.637 -3.727 29.888 1.00 46.41 172 ASP A O 1
ATOM 1374 N N . ILE A 1 194 ? -40.156 -5.520 31.162 1.00 46.09 173 ILE A N 1
ATOM 1375 C CA . ILE A 1 194 ? -39.502 -6.256 30.084 1.00 43.46 173 ILE A CA 1
ATOM 1376 C C . ILE A 1 194 ? -40.526 -6.875 29.130 1.00 40.48 173 ILE A C 1
ATOM 1377 O O . ILE A 1 194 ? -40.263 -7.027 27.938 1.00 39.37 173 ILE A O 1
ATOM 1382 N N . ALA A 1 195 ? -41.700 -7.215 29.654 1.00 45.59 174 ALA A N 1
ATOM 1383 C CA . ALA A 1 195 ? -42.771 -7.746 28.818 1.00 36.62 174 ALA A CA 1
ATOM 1384 C C . ALA A 1 195 ? -43.157 -6.725 27.754 1.00 40.05 174 ALA A C 1
ATOM 1385 O O . ALA A 1 195 ? -43.342 -7.075 26.587 1.00 40.26 174 ALA A O 1
ATOM 1387 N N . SER A 1 196 ? -43.279 -5.465 28.170 1.00 43.99 175 SER A N 1
ATOM 1388 C CA . SER A 1 196 ? -43.606 -4.371 27.253 1.00 45.84 175 SER A CA 1
ATOM 1389 C C . SER A 1 196 ? -42.520 -4.180 26.198 1.00 44.72 175 SER A C 1
ATOM 1390 O O . SER A 1 196 ? -42.812 -3.919 25.033 1.00 50.72 175 SER A O 1
ATOM 1393 N N . ILE A 1 197 ? -41.266 -4.316 26.619 1.00 37.61 176 ILE A N 1
ATOM 1394 C CA . ILE A 1 197 ? -40.128 -4.188 25.717 1.00 37.89 176 ILE A CA 1
ATOM 1395 C C . ILE A 1 197 ? -40.118 -5.318 24.684 1.00 40.34 176 ILE A C 1
ATOM 1396 O O . ILE A 1 197 ? -39.853 -5.096 23.503 1.00 36.84 176 ILE A O 1
ATOM 1401 N N . ALA A 1 198 ? -40.416 -6.529 25.141 1.00 40.08 177 ALA A N 1
ATOM 1402 C CA . ALA A 1 198 ? -40.524 -7.678 24.251 1.00 40.19 177 ALA A CA 1
ATOM 1403 C C . ALA A 1 198 ? -41.693 -7.512 23.280 1.00 37.84 177 ALA A C 1
ATOM 1404 O O . ALA A 1 198 ? -41.578 -7.842 22.101 1.00 38.72 177 ALA A O 1
ATOM 1406 N N . ALA A 1 199 ? -42.812 -7.001 23.787 1.00 39.58 178 ALA A N 1
ATOM 1407 C CA . ALA A 1 199 ? -43.993 -6.741 22.970 1.00 36.21 178 ALA A CA 1
ATOM 1408 C C . ALA A 1 199 ? -43.686 -5.822 21.784 1.00 45.32 178 ALA A C 1
ATOM 1409 O O . ALA A 1 199 ? -44.139 -6.068 20.662 1.00 49.97 178 ALA A O 1
ATOM 1411 N N . GLN A 1 200 ? -42.923 -4.761 22.042 1.00 51.05 179 GLN A N 1
ATOM 1412 C CA . GLN A 1 200 ? -42.600 -3.767 21.019 1.00 53.49 179 GLN A CA 1
ATOM 1413 C C . GLN A 1 200 ? -41.466 -4.234 20.112 1.00 48.53 179 GLN A C 1
ATOM 1414 O O . GLN A 1 200 ? -41.376 -3.821 18.955 1.00 55.11 179 GLN A O 1
ATOM 1420 N N . ARG A 1 201 ? -40.595 -5.084 20.643 1.00 43.71 180 ARG A N 1
ATOM 1421 C CA . ARG A 1 201 ? -39.494 -5.627 19.854 1.00 47.66 180 ARG A CA 1
ATOM 1422 C C . ARG A 1 201 ? -39.939 -6.807 18.985 1.00 49.64 180 ARG A C 1
ATOM 1423 O O . ARG A 1 201 ? -39.268 -7.151 18.011 1.00 43.02 180 ARG A O 1
ATOM 1431 N N . PHE A 1 202 ? -41.080 -7.406 19.328 1.00 46.78 181 PHE A N 1
ATOM 1432 C CA . PHE A 1 202 ? -41.547 -8.635 18.679 1.00 43.55 181 PHE A CA 1
ATOM 1433 C C . PHE A 1 202 ? -42.019 -8.443 17.236 1.00 46.05 181 PHE A C 1
ATOM 1434 O O . PHE A 1 202 ? -41.705 -9.263 16.370 1.00 43.59 181 PHE A O 1
ATOM 1442 N N . ASP A 1 203 ? -42.782 -7.381 16.982 1.00 53.07 182 ASP A N 1
ATOM 1443 C CA . ASP A 1 203 ? -43.287 -7.102 15.636 1.00 55.02 182 ASP A CA 1
ATOM 1444 C C . ASP A 1 203 ? -42.157 -7.031 14.606 1.00 48.50 182 ASP A C 1
ATOM 1445 O O . ASP A 1 203 ? -42.277 -7.561 13.499 1.00 46.17 182 ASP A O 1
ATOM 1450 N N . ASN A 1 204 ? -41.059 -6.379 14.981 1.00 41.87 183 ASN A N 1
ATOM 1451 C CA . ASN A 1 204 ? -39.896 -6.272 14.107 1.00 43.83 183 ASN A CA 1
ATOM 1452 C C . ASN A 1 204 ? -39.274 -7.643 13.846 1.00 42.41 183 ASN A C 1
ATOM 1453 O O . ASN A 1 204 ? -38.913 -7.972 12.716 1.00 40.55 183 ASN A O 1
ATOM 1458 N N . VAL A 1 205 ? -39.169 -8.439 14.907 1.00 36.57 184 VAL A N 1
ATOM 1459 C CA . VAL A 1 205 ? -38.585 -9.777 14.841 1.00 26.90 184 VAL A CA 1
ATOM 1460 C C . VAL A 1 205 ? -39.324 -10.714 13.864 1.00 27.81 184 VAL A C 1
ATOM 1461 O O . VAL A 1 205 ? -38.707 -11.569 13.219 1.00 29.21 184 VAL A O 1
ATOM 1465 N N . MET A 1 206 ? -40.635 -10.536 13.729 1.00 29.43 185 MET A N 1
ATOM 1466 C CA . MET A 1 206 ? -41.435 -11.470 12.936 1.00 30.15 185 MET A CA 1
ATOM 1467 C C . MET A 1 206 ? -41.588 -11.094 11.466 1.00 32.29 185 MET A C 1
ATOM 1468 O O . MET A 1 206 ? -42.141 -11.872 10.691 1.00 33.90 185 MET A O 1
ATOM 1473 N N . LYS A 1 207 ? -41.109 -9.915 11.078 1.00 33.56 186 LYS A N 1
ATOM 1474 C CA . LYS A 1 207 ? -41.157 -9.519 9.669 1.00 45.04 186 LYS A CA 1
ATOM 1475 C C . LYS A 1 207 ? -40.343 -10.498 8.819 1.00 36.97 186 LYS A C 1
ATOM 1476 O O . LYS A 1 207 ? -39.313 -11.007 9.268 1.00 32.13 186 LYS A O 1
ATOM 1482 N N . ASP A 1 208 ? -40.810 -10.781 7.606 1.00 36.43 187 ASP A N 1
ATOM 1483 C CA . ASP A 1 208 ? -40.056 -11.649 6.710 1.00 44.47 187 ASP A CA 1
ATOM 1484 C C . ASP A 1 208 ? -38.713 -10.992 6.375 1.00 41.36 187 ASP A C 1
ATOM 1485 O O . ASP A 1 208 ? -37.723 -11.669 6.091 1.00 44.15 187 ASP A O 1
ATOM 1490 N N . GLU A 1 209 ? -38.699 -9.662 6.434 1.00 44.41 188 GLU A N 1
ATOM 1491 C CA . GLU A 1 209 ? -37.508 -8.858 6.169 1.00 48.01 188 GLU A CA 1
ATOM 1492 C C . GLU A 1 209 ? -36.515 -8.902 7.337 1.00 47.00 188 GLU A C 1
ATOM 1493 O O . GLU A 1 209 ? -35.547 -8.147 7.353 1.00 42.70 188 GLU A O 1
ATOM 1499 N N . VAL A 1 210 ? -36.768 -9.770 8.313 1.00 32.38 189 VAL A N 1
ATOM 1500 C CA . VAL A 1 210 ? -35.870 -9.954 9.455 1.00 31.45 189 VAL A CA 1
ATOM 1501 C C . VAL A 1 210 ? -35.671 -11.440 9.741 1.00 32.46 189 VAL A C 1
ATOM 1502 O O . VAL A 1 210 ? -34.568 -11.887 10.067 1.00 30.73 189 VAL A O 1
ATOM 1506 N N . ARG A 1 211 ? -36.744 -12.207 9.594 1.00 22.79 190 ARG A N 1
ATOM 1507 C CA . ARG A 1 211 ? -36.730 -13.618 9.963 1.00 21.68 190 ARG A CA 1
ATOM 1508 C C . ARG A 1 211 ? -35.992 -14.523 8.974 1.00 24.34 190 ARG A C 1
ATOM 1509 O O . ARG A 1 211 ? -35.168 -15.349 9.376 1.00 22.51 190 ARG A O 1
ATOM 1517 N N . LEU A 1 212 ? -36.289 -14.365 7.688 1.00 20.92 191 LEU A N 1
ATOM 1518 C CA . LEU A 1 212 ? -35.787 -15.282 6.666 1.00 21.59 191 LEU A CA 1
ATOM 1519 C C . LEU A 1 212 ? -34.264 -15.320 6.613 1.00 19.68 191 LEU A C 1
ATOM 1520 O O . LEU A 1 212 ? -33.671 -16.386 6.480 1.00 19.47 191 LEU A O 1
ATOM 1525 N N . GLN A 1 213 ? -33.626 -14.161 6.711 1.00 18.88 192 GLN A N 1
ATOM 1526 C CA . GLN A 1 213 ? -32.177 -14.141 6.616 1.00 16.44 192 GLN A CA 1
ATOM 1527 C C . GLN A 1 213 ? -31.495 -14.633 7.902 1.00 15.61 192 GLN A C 1
ATOM 1528 O O . GLN A 1 213 ? -30.438 -15.253 7.838 1.00 16.76 192 GLN A O 1
ATOM 1534 N N . PHE A 1 214 ? -32.110 -14.404 9.064 1.00 16.96 193 PHE A N 1
ATOM 1535 C CA . PHE A 1 214 ? -31.557 -14.919 10.320 1.00 15.17 193 PHE A CA 1
ATOM 1536 C C . PHE A 1 214 ? -31.588 -16.445 10.298 1.00 14.81 193 PHE A C 1
ATOM 1537 O O . PHE A 1 214 ? -30.639 -17.103 10.732 1.00 18.13 193 PHE A O 1
ATOM 1545 N N . GLU A 1 215 ? -32.684 -17.007 9.801 1.00 15.80 194 GLU A N 1
ATOM 1546 C CA . GLU A 1 215 ? -32.804 -18.457 9.683 1.00 17.78 194 GLU A CA 1
ATOM 1547 C C . GLU A 1 215 ? -31.724 -19.029 8.768 1.00 18.30 194 GLU A C 1
ATOM 1548 O O . GLU A 1 215 ? -31.223 -20.131 8.990 1.00 20.98 194 GLU A O 1
ATOM 1554 N N . ALA A 1 216 ? -31.366 -18.269 7.739 1.00 20.01 195 ALA A N 1
ATOM 1555 C CA . ALA A 1 216 ? -30.387 -18.729 6.764 1.00 22.43 195 ALA A CA 1
ATOM 1556 C C . ALA A 1 216 ? -28.956 -18.692 7.307 1.00 18.58 195 ALA A C 1
ATOM 1557 O O . ALA A 1 216 ? -28.116 -19.502 6.900 1.00 18.71 195 ALA A O 1
ATOM 1559 N N . MET A 1 217 ? -28.686 -17.756 8.217 1.00 19.10 196 MET A N 1
ATOM 1560 C CA . MET A 1 217 ? -27.354 -17.600 8.801 1.00 19.54 196 MET A CA 1
ATOM 1561 C C . MET A 1 217 ? -26.911 -18.797 9.609 1.00 21.83 196 MET A C 1
ATOM 1562 O O . MET A 1 217 ? -25.722 -19.126 9.640 1.00 16.61 196 MET A O 1
ATOM 1567 N N . PHE A 1 218 ? -27.859 -19.409 10.310 1.00 17.07 197 PHE A N 1
ATOM 1568 C CA . PHE A 1 218 ? -27.533 -20.478 11.235 1.00 19.00 197 PHE A CA 1
ATOM 1569 C C . PHE A 1 218 ? -28.310 -21.736 10.887 1.00 24.75 197 PHE A C 1
ATOM 1570 O O . PHE A 1 218 ? -28.663 -22.524 11.764 1.00 27.38 197 PHE A O 1
ATOM 1578 N N . SER A 1 219 ? -28.536 -21.922 9.588 1.00 20.60 198 SER A N 1
ATOM 1579 C CA . SER A 1 219 ? -29.305 -23.051 9.066 1.00 23.22 198 SER A CA 1
ATOM 1580 C C . SER A 1 219 ? -28.649 -24.406 9.342 1.00 25.28 198 SER A C 1
ATOM 1581 O O . SER A 1 219 ? -29.318 -25.440 9.341 1.00 28.82 198 SER A O 1
ATOM 1584 N N . GLY A 1 220 ? -27.343 -24.401 9.583 1.00 24.86 199 GLY A N 1
ATOM 1585 C CA . GLY A 1 220 ? -26.632 -25.634 9.866 1.00 27.69 199 GLY A CA 1
ATOM 1586 C C . GLY A 1 220 ? -26.773 -26.050 11.316 1.00 27.13 199 GLY A C 1
ATOM 1587 O O . GLY A 1 220 ? -26.322 -27.128 11.707 1.00 34.39 199 GLY A O 1
ATOM 1588 N N . GLY A 1 221 ? -27.396 -25.191 12.116 1.00 25.93 200 GLY A N 1
ATOM 1589 C CA . GLY A 1 221 ? -27.560 -25.460 13.535 1.00 31.55 200 GLY A CA 1
ATOM 1590 C C . GLY A 1 221 ? -26.537 -24.714 14.366 1.00 24.32 200 GLY A C 1
ATOM 1591 O O . GLY A 1 221 ? -25.606 -24.128 13.814 1.00 25.16 200 GLY A O 1
ATOM 1592 N N . THR A 1 222 ? -26.695 -24.743 15.690 1.00 21.00 201 THR A N 1
ATOM 1593 C CA . THR A 1 222 ? -25.816 -23.980 16.581 1.00 15.39 201 THR A CA 1
ATOM 1594 C C . THR A 1 222 ? -24.366 -24.469 16.553 1.00 17.29 201 THR A C 1
ATOM 1595 O O . THR A 1 222 ? -23.442 -23.661 16.483 1.00 18.26 201 THR A O 1
ATOM 1599 N N . LYS A 1 223 ? -24.160 -25.784 16.596 1.00 20.96 202 LYS A N 1
ATOM 1600 C CA . LYS A 1 223 ? -22.795 -26.316 16.594 1.00 20.36 202 LYS A CA 1
ATOM 1601 C C . LYS A 1 223 ? -22.030 -25.940 15.321 1.00 22.04 202 LYS A C 1
ATOM 1602 O O . LYS A 1 223 ? -20.892 -25.472 15.392 1.00 21.74 202 LYS A O 1
ATOM 1608 N N . LYS A 1 224 ? -22.652 -26.124 14.160 1.00 22.63 203 LYS A N 1
ATOM 1609 C CA . LYS A 1 224 ? -21.991 -25.747 12.914 1.00 17.09 203 LYS A CA 1
ATOM 1610 C C . LYS A 1 224 ? -21.726 -24.241 12.839 1.00 16.31 203 LYS A C 1
ATOM 1611 O O . LYS A 1 224 ? -20.724 -23.808 12.255 1.00 19.24 203 LYS A O 1
ATOM 1617 N N . GLY A 1 225 ? -22.614 -23.450 13.437 1.00 19.57 204 GLY A N 1
ATOM 1618 C CA . GLY A 1 225 ? -22.434 -22.006 13.493 1.00 15.64 204 GLY A CA 1
ATOM 1619 C C . GLY A 1 225 ? -21.242 -21.615 14.356 1.00 15.26 204 GLY A C 1
ATOM 1620 O O . GLY A 1 225 ? -20.414 -20.788 13.959 1.00 16.16 204 GLY A O 1
ATOM 1621 N N . ILE A 1 226 ? -21.155 -22.204 15.546 1.00 12.88 205 ILE A N 1
ATOM 1622 C CA . ILE A 1 226 ? -20.012 -21.966 16.429 1.00 14.89 205 ILE A CA 1
ATOM 1623 C C . ILE A 1 226 ? -18.686 -22.365 15.760 1.00 14.10 205 ILE A C 1
ATOM 1624 O O . ILE A 1 226 ? -17.714 -21.587 15.751 1.00 13.40 205 ILE A O 1
ATOM 1629 N N . ASP A 1 227 ? -18.648 -23.576 15.217 1.00 17.87 206 ASP A N 1
ATOM 1630 C CA . ASP A 1 227 ? -17.430 -24.102 14.617 1.00 22.75 206 ASP A CA 1
ATOM 1631 C C . ASP A 1 227 ? -16.966 -23.245 13.429 1.00 24.49 206 ASP A C 1
ATOM 1632 O O . ASP A 1 227 ? -15.774 -23.053 13.222 1.00 19.51 206 ASP A O 1
ATOM 1637 N N . ALA A 1 228 ? -17.923 -22.719 12.672 1.00 21.44 207 ALA A N 1
ATOM 1638 C CA . ALA A 1 228 ? -17.636 -21.855 11.523 1.00 20.56 207 ALA A CA 1
ATOM 1639 C C . ALA A 1 228 ? -16.841 -20.594 11.865 1.00 14.41 207 ALA A C 1
ATOM 1640 O O . ALA A 1 228 ? -16.106 -20.080 11.016 1.00 18.41 207 ALA A O 1
ATOM 1642 N N . PHE A 1 229 ? -16.987 -20.091 13.089 1.00 14.10 208 PHE A N 1
ATOM 1643 C CA . PHE A 1 229 ? -16.285 -18.877 13.516 1.00 15.06 208 PHE A CA 1
ATOM 1644 C C . PHE A 1 229 ? -14.860 -19.128 14.020 1.00 12.42 208 PHE A C 1
ATOM 1645 O O . PHE A 1 229 ? -14.079 -18.192 14.169 1.00 16.54 208 PHE A O 1
ATOM 1653 N N . VAL A 1 230 ? -14.531 -20.386 14.292 1.00 14.93 209 VAL A N 1
ATOM 1654 C CA . VAL A 1 230 ? -13.273 -20.707 14.966 1.00 16.72 209 VAL A CA 1
ATOM 1655 C C . VAL A 1 230 ? -12.075 -20.571 14.040 1.00 18.77 209 VAL A C 1
ATOM 1656 O O . VAL A 1 230 ? -12.017 -21.216 13.000 1.00 20.86 209 VAL A O 1
ATOM 1660 N N . LEU A 1 231 ? -11.120 -19.725 14.417 1.00 16.58 210 LEU A N 1
ATOM 1661 C CA . LEU A 1 231 ? -9.878 -19.616 13.658 1.00 21.30 210 LEU A CA 1
ATOM 1662 C C . LEU A 1 231 ? -8.888 -20.607 14.232 1.00 20.58 210 LEU A C 1
ATOM 1663 O O . LEU A 1 231 ? -8.991 -20.971 15.412 1.00 20.36 210 LEU A O 1
ATOM 1668 N N . SER A 1 232 ? -7.940 -21.032 13.403 1.00 21.80 211 SER A N 1
ATOM 1669 C CA . SER A 1 232 ? -6.897 -21.975 13.817 1.00 23.24 211 SER A CA 1
ATOM 1670 C C . SER A 1 232 ? -5.912 -21.290 14.752 1.00 22.29 211 SER A C 1
ATOM 1671 O O . SER A 1 232 ? -5.893 -20.063 14.844 1.00 17.22 211 SER A O 1
ATOM 1674 N N . ASP A 1 233 ? -5.105 -22.071 15.467 1.00 19.95 212 ASP A N 1
ATOM 1675 C CA . ASP A 1 233 ? -4.140 -21.467 16.377 1.00 18.73 212 ASP A CA 1
ATOM 1676 C C . ASP A 1 233 ? -3.159 -20.580 15.617 1.00 16.12 212 ASP A C 1
ATOM 1677 O O . ASP A 1 233 ? -2.834 -19.480 16.075 1.00 20.66 212 ASP A O 1
ATOM 1682 N N . ASP A 1 234 ? -2.709 -21.045 14.451 1.00 17.58 213 ASP A N 1
ATOM 1683 C CA . ASP A 1 234 ? -1.779 -20.267 13.638 1.00 19.62 213 ASP A CA 1
ATOM 1684 C C . ASP A 1 234 ? -2.387 -18.921 13.252 1.00 18.91 213 ASP A C 1
ATOM 1685 O O . ASP A 1 234 ? -1.727 -17.889 13.365 1.00 21.19 213 ASP A O 1
ATOM 1690 N N . GLU A 1 235 ? -3.644 -18.938 12.805 1.00 19.05 214 GLU A N 1
ATOM 1691 C CA . GLU A 1 235 ? -4.356 -17.703 12.463 1.00 19.27 214 GLU A CA 1
ATOM 1692 C C . GLU A 1 235 ? -4.432 -16.752 13.655 1.00 16.52 214 GLU A C 1
ATOM 1693 O O . GLU A 1 235 ? -4.135 -15.562 13.535 1.00 18.35 214 GLU A O 1
ATOM 1699 N N . LEU A 1 236 ? -4.839 -17.278 14.805 1.00 13.60 215 LEU A N 1
ATOM 1700 C CA . LEU A 1 236 ? -4.937 -16.464 16.012 1.00 12.51 215 LEU A CA 1
ATOM 1701 C C . LEU A 1 236 ? -3.569 -15.950 16.447 1.00 13.45 215 LEU A C 1
ATOM 1702 O O . LEU A 1 236 ? -3.456 -14.792 16.849 1.00 16.18 215 LEU A O 1
ATOM 1707 N N . ASN A 1 237 ? -2.546 -16.807 16.379 1.00 15.43 216 ASN A N 1
ATOM 1708 C CA . ASN A 1 237 ? -1.191 -16.424 16.777 1.00 14.09 216 ASN A CA 1
ATOM 1709 C C . ASN A 1 237 ? -0.675 -15.274 15.923 1.00 20.47 216 ASN A C 1
ATOM 1710 O O . ASN A 1 237 ? 0.179 -14.494 16.356 1.00 20.05 216 ASN A O 1
ATOM 1715 N N . ASN A 1 238 ? -1.179 -15.193 14.694 1.00 19.61 217 ASN A N 1
ATOM 1716 C CA . ASN A 1 238 ? -0.705 -14.200 13.740 1.00 21.18 217 ASN A CA 1
ATOM 1717 C C . ASN A 1 238 ? -1.588 -12.959 13.637 1.00 19.14 217 ASN A C 1
ATOM 1718 O O . ASN A 1 238 ? -1.348 -12.088 12.806 1.00 20.53 217 ASN A O 1
ATOM 1723 N N . ILE A 1 239 ? -2.595 -12.871 14.497 1.00 14.79 218 ILE A N 1
ATOM 1724 C CA . ILE A 1 239 ? -3.313 -11.617 14.657 1.00 14.23 218 ILE A CA 1
ATOM 1725 C C . ILE A 1 239 ? -2.448 -10.752 15.569 1.00 17.68 218 ILE A C 1
ATOM 1726 O O . ILE A 1 239 ? -2.324 -11.040 16.760 1.00 18.47 218 ILE A O 1
ATOM 1731 N N . SER A 1 240 ? -1.836 -9.710 15.012 1.00 16.98 219 SER A N 1
ATOM 1732 C CA . SER A 1 240 ? -0.853 -8.916 15.746 1.00 16.31 219 SER A CA 1
ATOM 1733 C C . SER A 1 240 ? -1.407 -7.644 16.394 1.00 14.14 219 SER A C 1
ATOM 1734 O O . SER A 1 240 ? -0.690 -6.949 17.117 1.00 15.77 219 SER A O 1
ATOM 1737 N N . HIS A 1 241 ? -2.671 -7.340 16.133 1.00 14.90 220 HIS A N 1
ATOM 1738 C CA . HIS A 1 241 ? -3.274 -6.106 16.626 1.00 13.36 220 HIS A CA 1
ATOM 1739 C C . HIS A 1 241 ? -3.312 -6.017 18.145 1.00 12.40 220 HIS A C 1
ATOM 1740 O O . HIS A 1 241 ? -3.547 -7.019 18.826 1.00 12.80 220 HIS A O 1
ATOM 1747 N N . GLN A 1 242 ? -3.072 -4.817 18.674 1.00 12.21 221 GLN A N 1
ATOM 1748 C CA . GLN A 1 242 ? -3.321 -4.569 20.095 1.00 9.28 221 GLN A CA 1
ATOM 1749 C C . GLN A 1 242 ? -4.808 -4.760 20.352 1.00 10.50 221 GLN A C 1
ATOM 1750 O O . GLN A 1 242 ? -5.653 -4.194 19.639 1.00 11.98 221 GLN A O 1
ATOM 1756 N N . MET A 1 243 ? -5.139 -5.568 21.355 1.00 8.74 222 MET A N 1
ATOM 1757 C CA . MET A 1 243 ? -6.518 -5.997 21.535 1.00 11.34 222 MET A CA 1
ATOM 1758 C C . MET A 1 243 ? -6.921 -5.999 22.997 1.00 10.54 222 MET A C 1
ATOM 1759 O O . MET A 1 243 ? -6.091 -6.239 23.881 1.00 10.68 222 MET A O 1
ATOM 1764 N N . LEU A 1 244 ? -8.194 -5.700 23.244 1.00 9.60 223 LEU A N 1
ATOM 1765 C CA . LEU A 1 244 ? -8.798 -5.895 24.555 1.00 7.72 223 LEU A CA 1
ATOM 1766 C C . LEU A 1 244 ? -9.995 -6.823 24.407 1.00 7.92 223 LEU A C 1
ATOM 1767 O O . LEU A 1 244 ? -10.950 -6.513 23.681 1.00 11.24 223 LEU A O 1
ATOM 1772 N N . VAL A 1 245 ? -9.934 -7.978 25.069 1.00 8.69 224 VAL A N 1
ATOM 1773 C CA . VAL A 1 245 ? -11.066 -8.903 25.079 1.00 7.67 224 VAL A CA 1
ATOM 1774 C C . VAL A 1 245 ? -11.826 -8.689 26.379 1.00 11.61 224 VAL A C 1
ATOM 1775 O O . VAL A 1 245 ? -11.261 -8.848 27.462 1.00 10.80 224 VAL A O 1
ATOM 1779 N N . THR A 1 246 ? -13.101 -8.317 26.277 1.00 7.83 225 THR A N 1
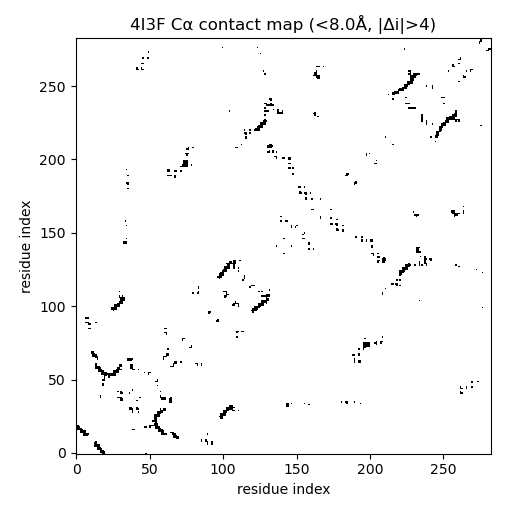ATOM 1780 C CA . THR A 1 246 ? -13.938 -8.157 27.462 1.00 8.97 225 THR A CA 1
ATOM 1781 C C . THR A 1 246 ? -14.975 -9.259 27.484 1.00 12.40 225 THR A C 1
ATOM 1782 O O . THR A 1 246 ? -15.411 -9.728 26.437 1.00 11.06 225 THR A O 1
ATOM 1786 N N . HIS A 1 247 ? -15.355 -9.692 28.678 1.00 8.58 226 HIS A N 1
ATOM 1787 C CA . HIS A 1 247 ? -16.315 -10.780 28.788 1.00 7.71 226 HIS A CA 1
ATOM 1788 C C . HIS A 1 247 ? -17.042 -10.707 30.106 1.00 9.74 226 HIS A C 1
ATOM 1789 O O . HIS A 1 247 ? -16.480 -10.292 31.122 1.00 10.32 226 HIS A O 1
ATOM 1796 N N . ALA A 1 248 ? -18.303 -11.123 30.101 1.00 8.82 227 ALA A N 1
ATOM 1797 C CA . ALA A 1 248 ? -19.071 -11.194 31.336 1.00 7.51 227 ALA A CA 1
ATOM 1798 C C . ALA A 1 248 ? -18.822 -12.525 32.012 1.00 10.39 227 ALA A C 1
ATOM 1799 O O . ALA A 1 248 ? -18.925 -13.571 31.370 1.00 8.87 227 ALA A O 1
ATOM 1801 N N . ARG A 1 249 ? -18.531 -12.495 33.310 1.00 8.28 228 ARG A N 1
ATOM 1802 C CA . ARG A 1 249 ? -18.253 -13.733 34.031 1.00 11.60 228 ARG A CA 1
ATOM 1803 C C . ARG A 1 249 ? -19.432 -14.692 33.921 1.00 11.77 228 ARG A C 1
ATOM 1804 O O . ARG A 1 249 ? -19.246 -15.894 33.695 1.00 11.56 228 ARG A O 1
ATOM 1812 N N . GLU A 1 250 ? -20.643 -14.154 34.053 1.00 9.29 229 GLU A N 1
ATOM 1813 C CA . GLU A 1 250 ? -21.859 -14.974 34.021 1.00 11.24 229 GLU A CA 1
ATOM 1814 C C . GLU A 1 250 ? -22.532 -15.066 32.648 1.00 13.04 229 GLU A C 1
ATOM 1815 O O . GLU A 1 250 ? -23.723 -15.367 32.570 1.00 14.05 229 GLU A O 1
ATOM 1821 N N . ASP A 1 251 ? -21.785 -14.823 31.573 1.00 10.45 230 ASP A N 1
ATOM 1822 C CA . ASP A 1 251 ? -22.353 -14.860 30.219 1.00 11.09 230 ASP A CA 1
ATOM 1823 C C . ASP A 1 251 ? -23.109 -16.166 29.978 1.00 12.28 230 ASP A C 1
ATOM 1824 O O . ASP A 1 251 ? -22.539 -17.256 30.118 1.00 11.44 230 ASP A O 1
ATOM 1829 N N . PHE A 1 252 ? -24.399 -16.045 29.643 1.00 10.06 231 PHE A N 1
ATOM 1830 C CA . PHE A 1 252 ? -25.294 -17.186 29.455 1.00 12.69 231 PHE A CA 1
ATOM 1831 C C . PHE A 1 252 ? -25.258 -17.719 28.017 1.00 13.39 231 PHE A C 1
ATOM 1832 O O . PHE A 1 252 ? -25.851 -18.761 27.731 1.00 12.57 231 PHE A O 1
ATOM 1840 N N . PHE A 1 253 ? -24.570 -17.008 27.127 1.00 9.92 232 PHE A N 1
ATOM 1841 C CA . PHE A 1 253 ? -24.567 -17.331 25.698 1.00 10.69 232 PHE A CA 1
ATOM 1842 C C . PHE A 1 253 ? -23.195 -17.822 25.224 1.00 10.99 232 PHE A C 1
ATOM 1843 O O . PHE A 1 253 ? -23.086 -18.870 24.577 1.00 13.48 232 PHE A O 1
ATOM 1851 N N . ILE A 1 254 ? -22.156 -17.053 25.529 1.00 14.08 233 ILE A N 1
ATOM 1852 C CA . ILE A 1 254 ? -20.790 -17.408 25.148 1.00 11.06 233 ILE A CA 1
ATOM 1853 C C . ILE A 1 254 ? -20.020 -17.697 26.431 1.00 11.61 233 ILE A C 1
ATOM 1854 O O . ILE A 1 254 ? -19.933 -16.843 27.293 1.00 12.06 233 ILE A O 1
ATOM 1859 N N . PRO A 1 255 ? -19.460 -18.908 26.565 1.00 10.47 234 PRO A N 1
ATOM 1860 C CA . PRO A 1 255 ? -18.789 -19.286 27.817 1.00 8.53 234 PRO A CA 1
ATOM 1861 C C . PRO A 1 255 ? -17.571 -18.412 28.084 1.00 11.96 234 PRO A C 1
ATOM 1862 O O . PRO A 1 255 ? -16.878 -18.013 27.149 1.00 11.57 234 PRO A O 1
ATOM 1866 N N . LEU A 1 256 ? -17.330 -18.097 29.351 1.00 11.39 235 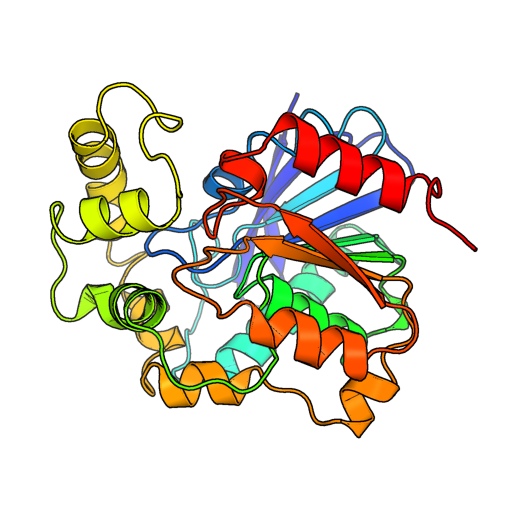LEU A N 1
ATOM 1867 C CA . LEU A 1 256 ? -16.180 -17.287 29.737 1.00 7.33 235 LEU A CA 1
ATOM 1868 C C . LEU A 1 256 ? -14.885 -17.936 29.274 1.00 11.02 235 LEU A C 1
ATOM 1869 O O . LEU A 1 256 ? -13.915 -17.236 28.968 1.00 10.01 235 LEU A O 1
A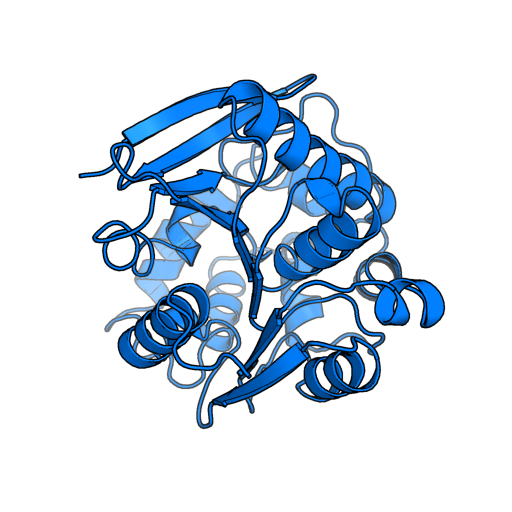TOM 1874 N N . ASN A 1 257 ? -14.860 -19.268 29.218 1.00 12.70 236 ASN A N 1
ATOM 1875 C CA . ASN A 1 257 ? -13.657 -19.973 28.753 1.00 13.67 236 ASN A CA 1
ATOM 1876 C C . ASN A 1 257 ? -13.207 -19.546 27.355 1.00 14.23 236 ASN A C 1
ATOM 1877 O O . ASN A 1 257 ? -12.031 -19.676 27.011 1.00 12.55 236 ASN A O 1
ATOM 1882 N N . ASN A 1 258 ? -14.107 -19.014 26.543 1.00 12.95 237 ASN A N 1
ATOM 1883 C CA . ASN A 1 258 ? -13.715 -18.521 25.209 1.00 13.08 237 ASN A CA 1
ATOM 1884 C C . ASN A 1 258 ? -12.787 -17.375 25.280 1.00 11.46 237 ASN A C 1
ATOM 1885 O O . ASN A 1 258 ? -11.924 -17.243 24.506 1.00 11.51 237 ASN A O 1
ATOM 1890 N N . ALA A 1 259 ? -13.048 -16.518 26.237 1.00 10.61 238 ALA A N 1
ATOM 1891 C CA . ALA A 1 259 ? -12.182 -15.357 26.366 1.00 12.16 238 ALA A CA 1
ATOM 1892 C C . ALA A 1 259 ? -10.795 -15.818 26.768 1.00 11.13 238 ALA A C 1
ATOM 1893 O O . ALA A 1 259 ? -9.785 -15.329 26.242 1.00 11.20 238 ALA A O 1
ATOM 1895 N N . TYR A 1 260 ? -10.738 -16.760 27.704 1.00 13.88 239 TYR A N 1
ATOM 1896 C CA . TYR A 1 260 ? -9.460 -17.312 28.139 1.00 8.21 239 TYR A CA 1
ATOM 1897 C C . TYR A 1 260 ? -8.719 -18.002 26.994 1.00 9.64 239 TYR A C 1
ATOM 1898 O O . TYR A 1 260 ? -7.487 -17.927 26.899 1.00 11.90 239 TYR A O 1
ATOM 1907 N N . TYR A 1 261 ? -9.469 -18.703 26.146 1.00 12.90 240 TYR A N 1
ATOM 1908 C CA . TYR A 1 261 ? -8.920 -19.392 24.980 1.00 11.95 240 TYR A CA 1
ATOM 1909 C C . TYR A 1 261 ? -8.281 -18.385 24.036 1.00 10.72 240 TYR A C 1
ATOM 1910 O O . TYR A 1 261 ? -7.153 -18.594 23.556 1.00 13.14 240 TYR A O 1
ATOM 1919 N N . LEU A 1 262 ? -9.010 -17.306 23.757 1.00 9.73 241 LEU A N 1
ATOM 1920 C CA . LEU A 1 262 ? -8.536 -16.302 22.817 1.00 12.16 241 LEU A CA 1
ATOM 1921 C C . LEU A 1 262 ? -7.286 -15.597 23.339 1.00 9.91 241 LEU A C 1
ATOM 1922 O O . LEU A 1 262 ? -6.290 -15.479 22.612 1.00 11.43 241 LEU A O 1
ATOM 1927 N N . ILE A 1 263 ? -7.293 -15.172 24.598 1.00 12.04 242 ILE A N 1
ATOM 1928 C CA . ILE A 1 263 ? -6.101 -14.471 25.088 1.00 11.06 242 ILE A CA 1
ATOM 1929 C C . ILE A 1 263 ? -4.883 -15.392 25.237 1.00 11.38 242 ILE A C 1
ATOM 1930 O O . ILE A 1 263 ? -3.744 -14.918 25.241 1.00 13.96 242 ILE A O 1
ATOM 1935 N N . ASP A 1 264 ? -5.104 -16.706 25.299 1.00 11.57 243 ASP A N 1
ATOM 1936 C CA . ASP A 1 264 ? -3.989 -17.650 25.347 1.00 16.45 243 ASP A CA 1
ATOM 1937 C C . ASP A 1 264 ? -3.301 -17.748 23.987 1.00 19.73 243 ASP A C 1
ATOM 1938 O O . ASP A 1 264 ? -2.168 -18.222 23.892 1.00 27.51 243 ASP A O 1
ATOM 1943 N N . ARG A 1 265 ? -3.984 -17.297 22.938 1.00 14.06 244 ARG A N 1
ATOM 1944 C CA . ARG A 1 265 ? -3.511 -17.521 21.568 1.00 15.01 244 ARG A CA 1
ATOM 1945 C C . ARG A 1 265 ? -3.205 -16.261 20.764 1.00 14.87 244 ARG A C 1
ATOM 1946 O O . ARG A 1 265 ? -2.424 -16.310 19.816 1.00 18.90 244 ARG A O 1
ATOM 1954 N N . ILE A 1 266 ? -3.834 -15.150 21.127 1.00 11.45 245 ILE A N 1
ATOM 1955 C CA . ILE A 1 266 ? -3.619 -13.878 20.437 1.00 10.12 245 ILE A CA 1
ATOM 1956 C C . ILE A 1 266 ? -2.532 -13.092 21.178 1.00 10.16 245 ILE A C 1
ATOM 1957 O O . ILE A 1 266 ? -2.694 -12.760 22.345 1.00 11.41 245 ILE A O 1
ATOM 1962 N N . PRO A 1 267 ? -1.413 -12.793 20.502 1.00 11.45 246 PRO A N 1
ATOM 1963 C CA . PRO A 1 267 ? -0.240 -12.287 21.226 1.00 12.89 246 PRO A CA 1
ATOM 1964 C C . PRO A 1 267 ? -0.453 -10.981 21.989 1.00 15.63 246 PRO A C 1
ATOM 1965 O O . PRO A 1 267 ? -0.014 -10.891 23.139 1.00 14.39 246 PRO A O 1
ATOM 1969 N N . ASN A 1 268 ? -1.090 -9.986 21.379 1.00 10.47 247 ASN A N 1
ATOM 1970 C CA . ASN A 1 268 ? -1.177 -8.670 22.016 1.00 10.31 247 ASN A CA 1
ATOM 1971 C C . ASN A 1 268 ? -2.539 -8.351 22.608 1.00 11.30 247 ASN A C 1
ATOM 1972 O O . ASN A 1 268 ? -2.962 -7.202 22.641 1.00 13.62 247 ASN A O 1
ATOM 1977 N N . ALA A 1 269 ? -3.202 -9.383 23.110 1.00 10.95 248 ALA A N 1
ATOM 1978 C CA . ALA A 1 269 ? -4.530 -9.243 23.685 1.00 10.23 248 ALA A CA 1
ATOM 1979 C C . ALA A 1 269 ? -4.505 -9.192 25.214 1.00 8.78 248 ALA A C 1
ATOM 1980 O O . ALA A 1 269 ? -3.995 -10.116 25.868 1.00 11.61 248 ALA A O 1
ATOM 1982 N N . GLN A 1 270 ? -5.068 -8.124 25.782 1.00 8.77 249 GLN A N 1
ATOM 1983 C CA . GLN A 1 270 ? -5.347 -8.069 27.219 1.00 8.18 249 GLN A CA 1
ATOM 1984 C C . GLN A 1 270 ? -6.747 -8.584 27.459 1.00 10.96 249 GLN A C 1
ATOM 1985 O O . GLN A 1 270 ? -7.550 -8.655 26.522 1.00 12.61 249 GLN A O 1
ATOM 1991 N N . LEU A 1 271 ? -7.057 -8.916 28.713 1.00 7.51 250 LEU A N 1
ATOM 1992 C CA . LEU A 1 271 ? -8.376 -9.437 29.070 1.00 6.95 250 LEU A CA 1
ATOM 1993 C C . LEU A 1 271 ? -9.003 -8.611 30.183 1.00 7.58 250 LEU A C 1
ATOM 1994 O O . LEU A 1 271 ? -8.316 -8.217 31.107 1.00 9.85 250 LEU A O 1
ATOM 1999 N N . HIS A 1 272 ? -10.309 -8.367 30.108 1.00 9.18 251 HIS A N 1
ATOM 2000 C CA . HIS A 1 272 ? -11.024 -7.832 31.258 1.00 7.57 251 HIS A CA 1
ATOM 2001 C C . HIS A 1 272 ? -12.334 -8.576 31.440 1.00 8.50 251 HIS A C 1
ATOM 2002 O O . HIS A 1 272 ? -13.116 -8.697 30.492 1.00 10.71 251 HIS A O 1
ATOM 2009 N N . VAL A 1 273 ? -12.569 -9.088 32.647 1.00 7.32 252 VAL A N 1
ATOM 2010 C CA . VAL A 1 273 ? -13.798 -9.824 32.932 1.00 6.33 252 VAL A CA 1
ATOM 2011 C C . VAL A 1 273 ? -14.608 -9.089 33.989 1.00 8.95 252 VAL A C 1
ATOM 2012 O O . VAL A 1 273 ? -14.081 -8.761 35.050 1.00 10.06 252 VAL A O 1
ATOM 2016 N N . PHE A 1 274 ? -15.886 -8.847 33.701 1.00 9.01 253 PHE A N 1
ATOM 2017 C CA . PHE A 1 274 ? -16.782 -8.182 34.646 1.00 12.08 253 PHE A CA 1
ATOM 2018 C C . PHE A 1 274 ? -17.632 -9.183 35.420 1.00 12.44 253 PHE A C 1
ATOM 2019 O O . PHE A 1 274 ? -18.212 -10.105 34.845 1.00 10.06 253 PHE A O 1
ATOM 2027 N N . ASP A 1 275 ? -17.707 -8.987 36.734 1.00 9.27 254 ASP A N 1
ATOM 2028 C CA . ASP A 1 275 ? -18.529 -9.812 37.605 1.00 7.58 254 ASP A CA 1
ATOM 2029 C C . ASP A 1 275 ? -19.959 -9.325 37.586 1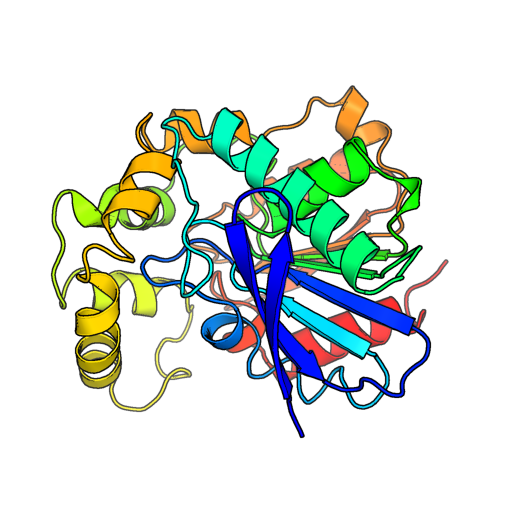.00 8.80 254 ASP A C 1
ATOM 2030 O O . ASP A 1 275 ? -20.210 -8.161 37.273 1.00 13.49 254 ASP A O 1
ATOM 2035 N N . HIS A 1 276 ? -20.883 -10.205 37.968 1.00 10.17 255 HIS A N 1
ATOM 2036 C CA . HIS A 1 276 ? -22.309 -9.891 38.027 1.00 14.27 255 HIS A CA 1
ATOM 2037 C C . HIS A 1 276 ? -22.755 -9.244 36.738 1.00 14.65 255 HIS A C 1
ATOM 2038 O O . HIS A 1 276 ? -23.294 -8.137 36.730 1.00 15.53 255 HIS A O 1
ATOM 2045 N N . CYS A 1 277 ? -22.528 -9.947 35.641 1.00 9.65 256 CYS A N 1
ATOM 2046 C CA . CYS A 1 277 ? -22.690 -9.348 34.335 1.00 8.73 256 CYS A CA 1
ATOM 2047 C C . CYS A 1 277 ? -23.202 -10.371 33.354 1.00 13.94 256 CYS A C 1
ATOM 2048 O O . CYS A 1 277 ? -22.749 -11.526 33.346 1.00 11.60 256 CYS A O 1
ATOM 2051 N N . GLY A 1 278 ? -24.131 -9.943 32.506 1.00 12.24 257 GLY A N 1
ATOM 2052 C CA . GLY A 1 278 ? -24.606 -10.791 31.429 1.00 9.99 257 GLY A CA 1
ATOM 2053 C C . GLY A 1 278 ? -23.900 -10.513 30.123 1.00 9.95 257 GLY A C 1
ATOM 2054 O O . GLY A 1 278 ? -23.057 -9.611 30.026 1.00 9.15 257 GLY A O 1
ATOM 2055 N N . HIS A 1 279 ? -24.242 -11.299 29.106 1.00 8.98 258 HIS A N 1
ATOM 2056 C CA . HIS A 1 279 ? -23.626 -11.149 27.788 1.00 9.74 258 HIS A CA 1
ATOM 2057 C C . HIS A 1 279 ? -23.530 -9.709 27.272 1.00 12.14 258 HIS A C 1
ATOM 2058 O O . HIS A 1 279 ? -22.505 -9.320 26.703 1.00 16.71 258 HIS A O 1
ATOM 2065 N N . TRP A 1 280 ? -24.595 -8.931 27.446 1.00 14.18 259 TRP A N 1
ATOM 2066 C CA . TRP A 1 280 ? -24.588 -7.527 27.019 1.00 11.84 259 TRP A CA 1
ATOM 2067 C C . TRP A 1 280 ? -23.851 -6.646 28.020 1.00 13.69 259 TRP A C 1
ATOM 2068 O O . TRP A 1 280 ? -24.486 -5.860 28.732 1.00 13.29 259 TRP A O 1
ATOM 2079 N N . VAL A 1 281 ? -22.526 -6.779 28.063 1.00 14.06 260 VAL A N 1
ATOM 2080 C CA . VAL A 1 281 ? -21.679 -6.021 28.988 1.00 12.20 260 VAL A CA 1
ATOM 2081 C C . VAL A 1 281 ? -21.896 -4.524 28.808 1.00 10.88 260 VAL A C 1
ATOM 2082 O O . VAL A 1 281 ? -21.907 -3.770 29.783 1.00 9.07 260 VAL A O 1
ATOM 2086 N N . GLN A 1 282 ? -22.091 -4.105 27.558 1.00 9.52 261 GLN A N 1
ATOM 2087 C CA . GLN A 1 282 ? -22.211 -2.689 27.225 1.00 10.91 261 GLN A CA 1
ATOM 2088 C C . GLN A 1 282 ? -23.524 -2.060 27.687 1.00 11.12 261 GLN A C 1
ATOM 2089 O O . GLN A 1 282 ? -23.631 -0.833 27.766 1.00 12.25 261 GLN A O 1
ATOM 2095 N N . ILE A 1 283 ? -24.522 -2.895 27.984 1.00 10.46 262 ILE A N 1
ATOM 2096 C CA . ILE A 1 283 ? -25.787 -2.418 28.526 1.00 10.33 262 ILE A CA 1
ATOM 2097 C C . ILE A 1 283 ? -25.803 -2.570 30.044 1.00 14.40 262 ILE A C 1
ATOM 2098 O O . ILE A 1 283 ? -26.279 -1.688 30.753 1.00 17.68 262 ILE A O 1
ATOM 2103 N N . GLU A 1 284 ? -25.286 -3.690 30.545 1.00 9.23 263 GLU A N 1
ATOM 2104 C CA . GLU A 1 284 ? -25.316 -3.943 31.988 1.00 10.28 263 GLU A CA 1
ATOM 2105 C C . GLU A 1 284 ? -24.405 -2.975 32.725 1.00 12.12 263 GLU A C 1
ATOM 2106 O O . GLU A 1 284 ? -24.785 -2.411 33.751 1.00 14.65 263 GLU A O 1
ATOM 2112 N N . LYS A 1 285 ? -23.198 -2.802 32.192 1.00 12.33 264 LYS A N 1
ATOM 2113 C CA . LYS A 1 285 ? -22.185 -1.927 32.782 1.00 14.57 264 LYS A CA 1
ATOM 2114 C C . LYS A 1 285 ? -21.866 -0.816 31.792 1.00 10.47 264 LYS A C 1
ATOM 2115 O O . LYS A 1 285 ? -20.723 -0.717 31.327 1.00 10.03 264 LYS A O 1
ATOM 2121 N N . LYS A 1 286 ? -22.851 0.013 31.463 1.00 15.29 265 LYS A N 1
ATOM 2122 C CA . LYS A 1 286 ? -22.643 1.066 30.467 1.00 15.27 265 LYS A CA 1
ATOM 2123 C C . LYS A 1 286 ? -21.433 1.937 30.777 1.00 12.55 265 LYS A C 1
ATOM 2124 O O . LYS A 1 286 ? -20.549 2.084 29.935 1.00 13.14 265 LYS A O 1
ATOM 2130 N N . LYS A 1 287 ? -21.379 2.511 31.977 1.00 11.62 266 LYS A N 1
ATOM 2131 C CA . LYS A 1 287 ? -20.291 3.448 32.271 1.00 11.16 266 LYS A CA 1
ATOM 2132 C C . LYS A 1 287 ? -18.936 2.751 32.277 1.00 10.74 266 LYS A C 1
ATOM 2133 O O . LYS A 1 287 ? -17.961 3.266 31.715 1.00 12.87 266 LYS A O 1
ATOM 2139 N N . ALA A 1 288 ? -18.870 1.579 32.903 1.00 12.29 267 ALA A N 1
ATOM 2140 C CA . ALA A 1 288 ? -17.605 0.857 33.011 1.00 9.44 267 ALA A CA 1
ATOM 2141 C C . ALA A 1 288 ? -17.104 0.396 31.644 1.00 11.13 267 ALA A C 1
ATOM 2142 O O . ALA A 1 288 ? -15.922 0.551 31.321 1.00 10.37 267 ALA A O 1
ATOM 2144 N N . PHE A 1 289 ? -18.006 -0.160 30.841 1.00 8.49 268 PHE A N 1
ATOM 2145 C CA . PHE A 1 289 ? -17.628 -0.642 29.521 1.00 8.12 268 PHE A CA 1
ATOM 2146 C C . PHE A 1 289 ? -17.212 0.519 28.619 1.00 8.21 268 PHE A C 1
ATOM 2147 O O . PHE A 1 289 ? -16.179 0.440 27.934 1.00 10.35 268 PHE A O 1
ATOM 2155 N N . ASN A 1 290 ? -18.021 1.574 28.600 1.00 11.39 269 ASN A N 1
ATOM 2156 C CA . ASN A 1 290 ? -17.754 2.746 27.768 1.00 9.57 269 ASN A CA 1
ATOM 2157 C C . ASN A 1 290 ? -16.401 3.355 28.105 1.00 12.03 269 ASN A C 1
ATOM 2158 O O . ASN A 1 290 ? -15.581 3.644 27.227 1.00 13.18 269 ASN A O 1
ATOM 2163 N N . ASN A 1 291 ? -16.156 3.542 29.393 1.00 10.48 270 ASN A N 1
ATOM 2164 C CA . ASN A 1 291 ? -14.861 4.063 29.811 1.00 9.74 270 ASN A CA 1
ATOM 2165 C C . ASN A 1 291 ? -13.686 3.126 29.545 1.00 8.85 270 ASN A C 1
ATOM 2166 O O . ASN A 1 291 ? -12.652 3.577 29.056 1.00 10.64 270 ASN A O 1
ATOM 2171 N N . LEU A 1 292 ? -13.826 1.831 29.835 1.00 10.49 271 LEU A N 1
ATOM 2172 C CA . LEU A 1 292 ? -12.734 0.887 29.556 1.00 7.62 271 LEU A CA 1
ATOM 2173 C C . LEU A 1 292 ? -12.374 0.883 28.076 1.00 11.27 271 LEU A C 1
ATOM 2174 O O . LEU A 1 292 ? -11.192 0.923 27.710 1.00 11.79 271 LEU A O 1
ATOM 2179 N N . THR A 1 293 ? -13.403 0.857 27.235 1.00 8.45 272 THR A N 1
ATOM 2180 C CA . THR A 1 293 ? -13.234 0.847 25.783 1.00 9.66 272 THR A CA 1
ATOM 2181 C C . THR A 1 293 ? -12.562 2.121 25.289 1.00 11.15 272 THR A C 1
ATOM 2182 O O . THR A 1 293 ? -11.584 2.058 24.528 1.00 11.25 272 THR A O 1
ATOM 2186 N N . LYS A 1 294 ? -13.075 3.272 25.721 1.00 10.35 273 LYS A N 1
ATOM 2187 C CA . LYS A 1 294 ? -12.509 4.551 25.322 1.00 13.30 273 LYS A CA 1
ATOM 2188 C C . LYS A 1 294 ? -11.060 4.694 25.763 1.00 12.55 273 LYS A C 1
ATOM 2189 O O . LYS A 1 294 ? -10.189 5.056 24.965 1.00 14.47 273 LYS A O 1
ATOM 2195 N N . LEU A 1 295 ? -10.800 4.406 27.037 1.00 9.98 274 LEU A N 1
ATOM 2196 C CA . LEU A 1 295 ? -9.451 4.546 27.566 1.00 10.15 274 LEU A CA 1
ATOM 2197 C C . LEU A 1 295 ? -8.486 3.581 26.884 1.00 9.44 274 LEU A C 1
ATOM 2198 O O . LEU A 1 295 ? -7.307 3.900 26.735 1.00 11.85 274 LEU A O 1
ATOM 2203 N N . PHE A 1 296 ? -8.975 2.413 26.468 1.00 11.14 275 PHE A N 1
ATOM 2204 C CA . PHE A 1 296 ? -8.123 1.489 25.727 1.00 12.40 275 PHE A CA 1
ATOM 2205 C C . PHE A 1 296 ? -7.722 2.111 24.383 1.00 8.96 275 PHE A C 1
ATOM 2206 O O . PHE A 1 296 ? -6.542 2.141 24.031 1.00 9.76 275 PHE A O 1
ATOM 2214 N N . PHE A 1 297 ? -8.696 2.621 23.636 1.00 12.26 276 PHE A N 1
ATOM 2215 C CA . PHE A 1 297 ? -8.389 3.262 22.359 1.00 9.75 276 PHE A CA 1
ATOM 2216 C C . PHE A 1 297 ? -7.551 4.527 22.560 1.00 13.37 276 PHE A C 1
ATOM 2217 O O . PHE A 1 297 ? -6.744 4.894 21.697 1.00 16.13 276 PHE A O 1
ATOM 2225 N N . ASP A 1 298 ? -7.727 5.189 23.705 1.00 11.33 277 ASP A N 1
ATOM 2226 C CA . ASP A 1 298 ? -6.958 6.389 24.017 1.00 12.54 277 ASP A CA 1
ATOM 2227 C C . ASP A 1 298 ? -5.484 6.070 24.242 1.00 12.00 277 ASP A C 1
ATOM 2228 O O . ASP A 1 298 ? -4.636 6.943 24.106 1.00 14.79 277 ASP A O 1
ATOM 2233 N N . GLY A 1 299 ? -5.182 4.829 24.616 1.00 11.20 278 GLY A N 1
ATOM 2234 C CA . GLY A 1 299 ? -3.801 4.430 24.857 1.00 14.70 278 GLY A CA 1
ATOM 2235 C C . GLY A 1 299 ? -3.457 4.327 26.331 1.00 12.31 278 GLY A C 1
ATOM 2236 O O . GLY A 1 299 ? -2.288 4.188 26.687 1.00 14.12 278 GLY A O 1
ATOM 2237 N N . MET A 1 300 ? -4.465 4.403 27.196 1.00 10.94 279 MET A N 1
ATOM 2238 C CA . MET A 1 300 ? -4.192 4.395 28.628 1.00 13.68 279 MET A CA 1
ATOM 2239 C C . MET A 1 300 ? -3.603 3.077 29.110 1.00 15.78 279 MET A C 1
ATOM 2240 O O . MET A 1 300 ? -2.919 3.036 30.144 1.00 15.03 279 MET A O 1
ATOM 2245 N N . PHE A 1 301 ? -3.873 1.997 28.379 1.00 12.88 280 PHE A N 1
ATOM 2246 C CA . PHE A 1 301 ? -3.411 0.687 28.808 1.00 11.46 280 PHE A CA 1
ATOM 2247 C C . PHE A 1 301 ? -2.347 0.130 27.882 1.00 9.61 280 PHE A C 1
ATOM 2248 O O . PHE A 1 301 ? -2.111 -1.075 27.868 1.00 13.02 280 PHE A O 1
ATOM 2256 N N . ASP A 1 302 ? -1.687 1.024 27.143 1.00 10.31 281 ASP A N 1
ATOM 2257 C CA . ASP A 1 302 ? -0.547 0.665 26.308 1.00 11.05 281 ASP A CA 1
ATOM 2258 C C . ASP A 1 302 ? 0.637 0.170 27.121 1.00 14.81 281 ASP A C 1
ATOM 2259 O O . ASP A 1 302 ? 0.764 0.480 28.313 1.00 15.10 281 ASP A O 1
ATOM 2264 N N . ASP A 1 303 ? 1.526 -0.570 26.459 1.00 15.17 282 ASP A N 1
ATOM 2265 C CA . ASP A 1 303 ? 2.796 -0.946 27.057 1.00 16.20 282 ASP A CA 1
ATOM 2266 C C . ASP A 1 303 ? 3.572 0.311 27.418 1.00 20.34 282 ASP A C 1
ATOM 2267 O O . ASP A 1 303 ? 3.361 1.377 26.826 1.00 17.37 282 ASP A O 1
#